Protein AF-A0A2M8BGG1-F1 (afdb_monomer_lite)

Structure (mmCIF, N/CA/C/O backbone):
data_AF-A0A2M8BGG1-F1
#
_entry.id   AF-A0A2M8BGG1-F1
#
loop_
_atom_site.group_PDB
_atom_site.id
_atom_site.type_symbol
_atom_site.label_atom_id
_atom_site.label_alt_id
_atom_site.label_comp_id
_atom_site.label_asym_id
_atom_site.label_entity_id
_atom_site.label_seq_id
_atom_site.pdbx_PDB_ins_code
_atom_site.Cartn_x
_atom_site.Cartn_y
_atom_site.Cartn_z
_atom_site.occupancy
_atom_site.B_iso_or_equiv
_atom_site.auth_seq_id
_atom_site.auth_comp_id
_atom_site.auth_asym_id
_atom_site.auth_atom_id
_atom_site.pdbx_PDB_model_num
ATOM 1 N N . MET A 1 1 ? 91.364 31.684 -37.315 1.00 44.88 1 MET A N 1
ATOM 2 C CA . MET A 1 1 ? 90.628 30.980 -36.246 1.00 44.88 1 MET A CA 1
ATOM 3 C C . MET A 1 1 ? 89.188 31.452 -36.311 1.00 44.88 1 MET A C 1
ATOM 5 O O . MET A 1 1 ? 88.926 32.586 -35.944 1.00 44.88 1 MET A O 1
ATOM 9 N N . ALA A 1 2 ? 88.307 30.651 -36.907 1.00 42.72 2 ALA A N 1
ATOM 10 C CA . ALA A 1 2 ? 86.879 30.935 -37.019 1.00 42.72 2 ALA A CA 1
ATOM 11 C C . ALA A 1 2 ? 86.135 29.684 -36.538 1.00 42.72 2 ALA A C 1
ATOM 13 O O . ALA A 1 2 ? 86.243 28.625 -37.158 1.00 42.72 2 ALA A O 1
ATOM 14 N N . ASP A 1 3 ? 85.474 29.803 -35.388 1.00 45.22 3 ASP A N 1
ATOM 15 C CA . ASP A 1 3 ? 84.722 28.728 -34.746 1.00 45.22 3 ASP A CA 1
ATOM 16 C C . ASP A 1 3 ? 83.456 28.408 -35.541 1.00 45.22 3 ASP A C 1
ATOM 18 O O . ASP A 1 3 ? 82.616 29.269 -35.803 1.00 45.22 3 ASP A O 1
ATOM 22 N N . THR A 1 4 ? 83.321 27.140 -35.920 1.00 46.31 4 THR A N 1
ATOM 23 C CA . THR A 1 4 ? 82.158 26.619 -36.639 1.00 46.31 4 THR A CA 1
ATOM 24 C C . THR A 1 4 ? 81.173 26.057 -35.614 1.00 46.31 4 THR A C 1
ATOM 26 O O . THR A 1 4 ? 81.332 24.938 -35.126 1.00 46.31 4 THR A O 1
ATOM 29 N N . GLN A 1 5 ? 80.159 26.842 -35.244 1.00 53.97 5 GLN A N 1
ATOM 30 C CA . GLN A 1 5 ? 79.085 26.400 -34.351 1.00 53.97 5 GLN A CA 1
ATOM 31 C C . GLN A 1 5 ? 78.145 25.431 -35.083 1.00 53.97 5 GLN A C 1
ATOM 33 O O . GLN A 1 5 ? 77.477 25.787 -36.051 1.00 53.97 5 GLN A O 1
ATOM 38 N N . THR A 1 6 ? 78.092 24.189 -34.601 1.00 53.38 6 THR A N 1
ATOM 39 C CA . THR A 1 6 ? 77.178 23.144 -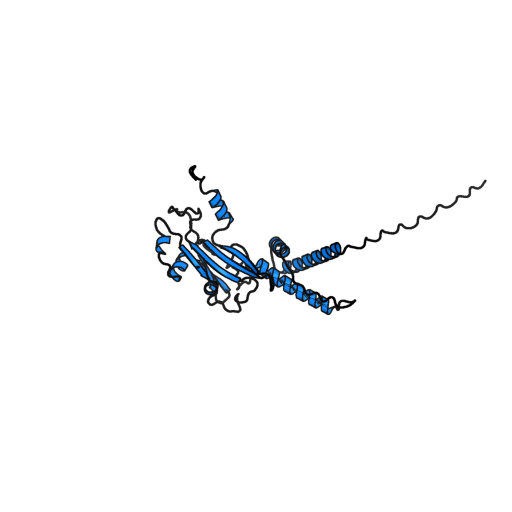35.084 1.00 53.38 6 THR A CA 1
ATOM 40 C C . THR A 1 6 ? 75.780 23.360 -34.483 1.00 53.38 6 THR A C 1
ATOM 42 O O . THR A 1 6 ? 75.677 23.510 -33.263 1.00 53.38 6 THR A O 1
ATOM 45 N N . PRO A 1 7 ? 74.689 23.368 -35.274 1.00 56.19 7 PRO A N 1
ATOM 46 C CA . PRO A 1 7 ? 73.349 23.585 -34.743 1.00 56.19 7 PRO A CA 1
ATOM 47 C C . PRO A 1 7 ? 72.803 22.323 -34.056 1.00 56.19 7 PRO A C 1
ATOM 49 O O . PRO A 1 7 ? 72.921 21.207 -34.560 1.00 56.19 7 PRO A O 1
ATOM 52 N N . ALA A 1 8 ? 72.185 22.518 -32.890 1.00 59.88 8 ALA A N 1
ATOM 53 C CA . ALA A 1 8 ? 71.612 21.460 -32.062 1.00 59.88 8 ALA A CA 1
ATOM 54 C C . ALA A 1 8 ? 70.404 20.760 -32.731 1.00 59.88 8 ALA A C 1
ATOM 56 O O . ALA A 1 8 ? 69.608 21.410 -33.418 1.00 59.88 8 ALA A O 1
ATOM 57 N N . PRO A 1 9 ? 70.209 19.446 -32.505 1.00 60.16 9 PRO A N 1
ATOM 58 C CA . PRO A 1 9 ? 69.146 18.679 -33.148 1.00 60.16 9 PRO A CA 1
ATOM 59 C C . PRO A 1 9 ? 67.753 19.068 -32.626 1.00 60.16 9 PRO A C 1
ATOM 61 O O . PRO A 1 9 ? 67.500 19.119 -31.420 1.00 60.16 9 PRO A O 1
ATOM 64 N N . ARG A 1 10 ? 66.814 19.297 -33.555 1.00 59.53 10 ARG A N 1
ATOM 65 C CA . ARG A 1 10 ? 65.388 19.514 -33.263 1.00 59.53 10 ARG A CA 1
ATOM 66 C C . ARG A 1 10 ? 64.799 18.277 -32.570 1.00 59.53 10 ARG A C 1
ATOM 68 O O . ARG A 1 10 ? 64.779 17.191 -33.144 1.00 59.53 10 ARG A O 1
ATOM 75 N N . ARG A 1 11 ? 64.284 18.449 -31.345 1.00 58.53 11 ARG A N 1
ATOM 76 C CA . ARG A 1 11 ? 63.558 17.404 -30.600 1.00 58.53 11 ARG A CA 1
ATOM 77 C C . ARG A 1 11 ? 62.312 16.966 -31.373 1.00 58.53 11 ARG A C 1
ATOM 79 O O . ARG A 1 11 ? 61.437 17.782 -31.653 1.00 58.53 11 ARG A O 1
ATOM 86 N N . ALA A 1 12 ? 62.229 15.672 -31.672 1.00 60.84 12 ALA A N 1
ATOM 87 C CA . ALA A 1 12 ? 61.049 15.056 -32.266 1.00 60.84 12 ALA A CA 1
ATOM 88 C C . ALA A 1 12 ? 59.819 15.196 -31.340 1.00 60.84 12 ALA A C 1
ATOM 90 O O . ALA A 1 12 ? 59.963 15.131 -30.112 1.00 60.84 12 ALA A O 1
ATOM 91 N N . PRO A 1 13 ? 58.605 15.375 -31.894 1.00 60.34 13 PRO A N 1
ATOM 92 C CA . PRO A 1 13 ? 57.392 15.522 -31.100 1.00 60.34 13 PRO A CA 1
ATOM 93 C C . PRO A 1 13 ? 57.099 14.234 -30.319 1.00 60.34 13 PRO A C 1
ATOM 95 O O . PRO A 1 13 ? 57.030 13.142 -30.886 1.00 60.34 13 PRO A O 1
ATOM 98 N N . ARG A 1 14 ? 56.909 14.363 -28.999 1.00 63.12 14 ARG A N 1
ATOM 99 C CA . ARG A 1 14 ? 56.462 13.267 -28.126 1.00 63.12 14 ARG A CA 1
ATOM 100 C C . ARG A 1 14 ? 55.110 12.749 -28.630 1.00 63.12 14 ARG A C 1
ATOM 102 O O . ARG A 1 14 ? 54.107 13.456 -28.536 1.00 63.12 14 ARG A O 1
ATOM 109 N N . ARG A 1 15 ? 55.078 11.516 -29.149 1.00 57.38 15 ARG A N 1
ATOM 110 C CA . ARG A 1 15 ? 53.830 10.797 -29.451 1.00 57.38 15 ARG A CA 1
ATOM 111 C C . ARG A 1 15 ? 52.986 10.726 -28.176 1.00 57.38 15 ARG A C 1
ATOM 113 O O . ARG A 1 15 ? 53.460 10.231 -27.154 1.00 57.38 15 ARG A O 1
ATOM 120 N N . LYS A 1 16 ? 51.750 11.236 -28.235 1.00 58.66 16 LYS A N 1
ATOM 121 C CA . LYS A 1 16 ? 50.772 11.072 -27.153 1.00 58.66 16 LYS A CA 1
ATOM 122 C C . LYS A 1 16 ? 50.535 9.566 -26.942 1.00 58.66 16 LYS A C 1
ATOM 124 O O . LYS A 1 16 ? 50.392 8.860 -27.943 1.00 58.66 16 LYS A O 1
ATOM 129 N N . PRO A 1 17 ? 50.520 9.067 -25.693 1.00 54.91 17 PRO A N 1
ATOM 130 C CA . PRO A 1 17 ? 50.244 7.660 -25.427 1.00 54.91 17 PRO A CA 1
ATOM 131 C C . PRO A 1 17 ? 48.881 7.286 -26.019 1.00 54.91 17 PRO A C 1
ATOM 133 O O . PRO A 1 17 ? 47.893 7.975 -25.764 1.00 54.91 17 PRO A O 1
ATOM 136 N N . GLN A 1 18 ? 48.830 6.228 -26.831 1.00 57.38 18 GLN A N 1
ATOM 137 C CA . GLN A 1 18 ? 47.557 5.683 -27.298 1.00 57.38 18 GLN A CA 1
ATOM 138 C C . GLN A 1 18 ? 46.810 5.060 -26.108 1.00 57.38 18 GLN A C 1
ATOM 140 O O . GLN A 1 18 ? 47.437 4.364 -25.304 1.00 57.38 18 GLN A O 1
ATOM 145 N N . PRO A 1 19 ? 45.496 5.314 -25.967 1.00 64.06 19 PRO A N 1
ATOM 146 C CA . PRO A 1 19 ? 44.708 4.745 -24.885 1.00 64.06 19 PRO A CA 1
ATOM 147 C C . PRO A 1 19 ? 44.708 3.219 -24.990 1.00 64.06 19 PRO A C 1
ATOM 149 O O . PRO A 1 19 ? 44.561 2.651 -26.074 1.00 64.06 19 PRO A O 1
ATOM 152 N N . ARG A 1 20 ? 44.911 2.562 -23.846 1.00 69.00 20 ARG A N 1
ATOM 153 C CA . ARG A 1 20 ? 44.921 1.102 -23.729 1.00 69.00 20 ARG A CA 1
ATOM 154 C C . ARG A 1 20 ? 43.558 0.557 -24.196 1.00 69.00 20 ARG A C 1
ATOM 156 O O . ARG A 1 20 ? 42.540 1.150 -23.832 1.00 69.00 20 ARG A O 1
ATOM 163 N N . PRO A 1 21 ? 43.511 -0.521 -25.001 1.00 68.44 21 PRO A N 1
ATOM 164 C CA . PRO A 1 21 ? 42.245 -1.113 -25.417 1.00 68.44 21 PRO A CA 1
ATOM 165 C C . PRO A 1 21 ? 41.466 -1.569 -24.182 1.00 68.44 21 PRO A C 1
ATOM 167 O O . PRO A 1 21 ? 42.021 -2.246 -23.316 1.00 68.44 21 PRO A O 1
ATOM 170 N N . GLN A 1 22 ? 40.203 -1.151 -24.101 1.00 75.50 22 GLN A N 1
ATOM 171 C CA . GLN A 1 22 ? 39.348 -1.443 -22.956 1.00 75.50 22 GLN A CA 1
ATOM 172 C C . GLN A 1 22 ? 39.049 -2.935 -22.866 1.00 75.50 22 GLN A C 1
ATOM 174 O O . GLN A 1 22 ? 38.803 -3.594 -23.882 1.00 75.50 22 GLN A O 1
ATOM 179 N N . THR A 1 23 ? 39.025 -3.458 -21.645 1.00 88.44 23 THR A N 1
ATOM 180 C CA . THR A 1 23 ? 38.591 -4.838 -21.411 1.00 88.44 23 THR A CA 1
ATOM 181 C C . THR A 1 23 ? 37.082 -4.973 -21.647 1.00 88.44 23 THR A C 1
ATOM 183 O O . THR A 1 23 ? 36.332 -3.996 -21.599 1.00 88.44 23 THR A O 1
ATOM 186 N N . ILE A 1 24 ? 36.605 -6.194 -21.909 1.00 82.94 24 ILE A N 1
ATOM 187 C CA . ILE A 1 24 ? 35.163 -6.473 -22.058 1.00 82.94 24 ILE A CA 1
ATOM 188 C C . ILE A 1 24 ? 34.392 -6.007 -20.811 1.00 82.94 24 ILE A C 1
ATOM 190 O O . ILE A 1 24 ? 33.326 -5.406 -20.939 1.00 82.94 24 ILE A O 1
ATOM 194 N N . ASN A 1 25 ? 34.974 -6.199 -19.625 1.00 80.38 25 ASN A N 1
ATOM 195 C CA . ASN A 1 25 ? 34.383 -5.789 -18.352 1.00 80.38 25 ASN A CA 1
ATOM 196 C C . ASN A 1 25 ? 34.239 -4.264 -18.251 1.00 80.38 25 ASN A C 1
ATOM 198 O O . ASN A 1 25 ? 33.166 -3.781 -17.912 1.00 80.38 25 ASN A O 1
ATOM 202 N N . GLU A 1 26 ? 35.258 -3.493 -18.643 1.00 83.88 26 GLU A N 1
ATOM 203 C CA . GLU A 1 26 ? 35.185 -2.021 -18.650 1.00 83.88 26 GLU A CA 1
ATOM 204 C C . GLU A 1 26 ? 34.093 -1.496 -19.599 1.00 83.88 26 GLU A C 1
ATOM 206 O O . GLU A 1 26 ? 33.415 -0.506 -19.304 1.00 83.88 26 GLU A O 1
ATOM 211 N N . ARG A 1 27 ? 33.889 -2.168 -20.741 1.00 83.06 27 ARG A N 1
ATOM 212 C CA . ARG A 1 27 ? 32.819 -1.824 -21.692 1.00 83.06 27 ARG A CA 1
ATOM 213 C C . ARG A 1 27 ? 31.437 -2.164 -21.129 1.00 83.06 27 ARG A C 1
ATOM 215 O O . ARG A 1 27 ? 30.519 -1.360 -21.285 1.00 83.06 27 ARG A O 1
ATOM 222 N N . ALA A 1 28 ? 31.297 -3.300 -20.446 1.00 79.69 28 ALA A N 1
ATOM 223 C CA . ALA A 1 28 ? 30.060 -3.694 -19.774 1.00 79.69 28 ALA A CA 1
ATOM 224 C C . ALA A 1 28 ? 29.707 -2.745 -18.613 1.00 79.69 28 ALA A C 1
ATOM 226 O O . ALA A 1 28 ? 28.576 -2.271 -18.529 1.00 79.69 28 ALA A O 1
ATOM 227 N N . GLU A 1 29 ? 30.679 -2.379 -17.773 1.00 84.38 29 GLU A N 1
ATOM 228 C CA . GLU A 1 29 ? 30.500 -1.395 -16.697 1.00 84.38 29 GLU A CA 1
ATOM 229 C C . GLU A 1 29 ? 30.083 -0.023 -17.228 1.00 84.38 29 GLU A C 1
ATOM 231 O O . GLU A 1 29 ? 29.248 0.664 -16.637 1.00 84.38 29 GLU A O 1
ATOM 236 N N . ARG A 1 30 ? 30.661 0.406 -18.357 1.00 86.50 30 ARG A N 1
ATOM 237 C CA . ARG A 1 30 ? 30.229 1.634 -19.027 1.00 86.50 30 ARG A CA 1
ATOM 238 C C . ARG A 1 30 ? 28.773 1.527 -19.476 1.00 86.50 30 ARG A C 1
ATOM 240 O O . ARG A 1 30 ? 28.005 2.422 -19.154 1.00 86.50 30 ARG A O 1
ATOM 247 N N . ALA A 1 31 ? 28.390 0.445 -20.153 1.00 83.44 31 ALA A N 1
ATOM 248 C CA . ALA A 1 31 ? 27.013 0.249 -20.604 1.00 83.44 31 ALA A CA 1
ATOM 249 C C . ALA A 1 31 ? 26.007 0.259 -19.437 1.00 83.44 31 ALA A C 1
ATOM 251 O O . ALA A 1 31 ? 24.983 0.930 -19.522 1.00 83.44 31 ALA A O 1
ATOM 252 N N . LEU A 1 32 ? 26.324 -0.406 -18.320 1.00 81.19 32 LEU A N 1
ATOM 253 C CA . LEU A 1 32 ? 25.481 -0.400 -17.118 1.00 81.19 32 LEU A CA 1
ATOM 254 C C . LEU A 1 32 ? 25.348 0.994 -16.491 1.00 81.19 32 LEU A C 1
ATOM 256 O O . LEU A 1 32 ? 24.260 1.363 -16.051 1.00 81.19 32 LEU A O 1
ATOM 260 N N . ARG A 1 33 ? 26.426 1.790 -16.468 1.00 86.06 33 ARG A N 1
ATOM 261 C CA . ARG A 1 33 ? 26.363 3.181 -15.991 1.00 86.06 33 ARG A CA 1
ATOM 262 C C . ARG A 1 33 ? 25.462 4.046 -16.864 1.00 86.06 33 ARG A C 1
ATOM 264 O O . ARG A 1 33 ? 24.644 4.770 -16.313 1.00 86.06 33 ARG A O 1
ATOM 271 N N . GLU A 1 34 ? 25.574 3.939 -18.186 1.00 86.06 34 GLU A N 1
ATOM 272 C CA . GLU A 1 34 ? 24.711 4.687 -19.112 1.00 86.06 34 GLU A CA 1
ATOM 273 C C . GLU A 1 34 ? 23.240 4.282 -18.948 1.00 86.06 34 GLU A C 1
ATOM 275 O O . GLU A 1 34 ? 22.371 5.143 -18.840 1.00 86.06 34 GLU A O 1
ATOM 280 N N . LEU A 1 35 ? 22.955 2.979 -18.829 1.00 82.12 35 LEU A N 1
ATOM 281 C CA . LEU A 1 35 ? 21.601 2.489 -18.548 1.00 82.12 35 LEU A CA 1
ATOM 282 C C . LEU A 1 35 ? 21.048 3.046 -17.231 1.00 82.12 35 LEU A C 1
ATOM 284 O O . LEU A 1 35 ? 19.889 3.451 -17.179 1.00 82.12 35 LEU A O 1
ATOM 288 N N . ARG A 1 36 ? 21.873 3.114 -16.177 1.00 82.94 36 ARG A N 1
ATOM 289 C CA . ARG A 1 36 ? 21.475 3.712 -14.895 1.00 82.94 36 ARG A CA 1
ATOM 290 C C . ARG A 1 36 ? 21.203 5.211 -15.023 1.00 82.94 36 ARG A C 1
ATOM 292 O O . ARG A 1 36 ? 20.255 5.695 -14.411 1.00 82.94 36 ARG A O 1
ATOM 299 N N . THR A 1 37 ? 21.995 5.939 -15.810 1.00 86.69 37 THR A N 1
ATOM 300 C CA . THR A 1 37 ? 21.760 7.363 -16.094 1.00 86.69 37 THR A CA 1
ATOM 301 C C . THR A 1 37 ? 20.427 7.564 -16.809 1.00 86.69 37 THR A C 1
ATOM 303 O O . THR A 1 37 ? 19.601 8.330 -16.324 1.00 86.69 37 THR A O 1
ATOM 306 N N . ILE A 1 38 ? 20.166 6.808 -17.880 1.00 83.69 38 ILE A N 1
ATOM 307 C CA . ILE A 1 38 ? 18.895 6.862 -18.622 1.00 83.69 38 ILE A CA 1
ATOM 308 C C . ILE A 1 38 ? 17.715 6.559 -17.693 1.00 83.69 38 ILE A C 1
ATOM 310 O O . ILE A 1 38 ? 16.702 7.253 -17.718 1.00 83.69 38 ILE A O 1
ATOM 314 N N . ALA A 1 39 ? 17.842 5.540 -16.840 1.00 79.50 39 ALA A N 1
ATOM 315 C CA . ALA A 1 39 ? 16.772 5.182 -15.920 1.00 79.50 39 ALA A CA 1
ATOM 316 C C . ALA A 1 39 ? 16.499 6.278 -14.874 1.00 79.50 39 ALA A C 1
ATOM 318 O O . ALA A 1 39 ? 15.342 6.535 -14.546 1.00 79.50 39 ALA A O 1
ATOM 319 N N . ARG A 1 40 ? 17.542 6.975 -14.400 1.00 82.69 40 ARG A N 1
ATOM 320 C CA . ARG A 1 40 ? 17.388 8.147 -13.525 1.00 82.69 40 ARG A CA 1
ATOM 321 C C . ARG A 1 40 ? 16.724 9.323 -14.231 1.00 82.69 40 ARG A C 1
ATOM 323 O O . ARG A 1 40 ? 15.882 9.971 -13.626 1.00 82.69 40 ARG A O 1
ATOM 330 N N . GLU A 1 41 ? 17.078 9.592 -15.485 1.00 84.31 41 GLU A N 1
ATOM 331 C CA . GLU A 1 41 ? 16.449 10.656 -16.279 1.00 84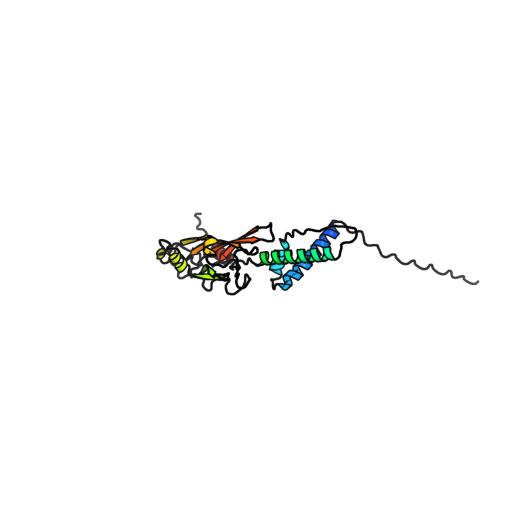.31 41 GLU A CA 1
ATOM 332 C C . GLU A 1 41 ? 14.952 10.398 -16.482 1.00 84.31 41 GLU A C 1
ATOM 334 O O . GLU A 1 41 ? 14.147 11.318 -16.363 1.00 84.31 41 GLU A O 1
ATOM 339 N N . ILE A 1 42 ? 14.573 9.139 -16.722 1.00 79.00 42 ILE A N 1
ATOM 340 C CA . ILE A 1 42 ? 13.165 8.732 -16.803 1.00 79.00 42 ILE A CA 1
ATOM 341 C C . ILE A 1 42 ? 12.470 8.928 -15.447 1.00 79.00 42 ILE A C 1
ATOM 343 O O . ILE A 1 42 ? 11.396 9.523 -15.398 1.00 79.00 42 ILE A O 1
ATOM 347 N N . GLY A 1 43 ? 13.088 8.483 -14.346 1.00 73.31 43 GLY A N 1
ATOM 348 C CA . GLY A 1 43 ? 12.512 8.607 -13.001 1.00 73.31 43 GLY A CA 1
ATOM 349 C C . GLY A 1 43 ? 12.383 10.044 -12.496 1.00 73.31 43 GLY A C 1
ATOM 350 O O . GLY A 1 43 ? 11.399 10.373 -11.841 1.00 73.31 43 GLY A O 1
ATOM 351 N N . ALA A 1 44 ? 13.314 10.931 -12.854 1.00 75.69 44 ALA A N 1
ATOM 352 C CA . ALA A 1 44 ? 13.250 12.349 -12.498 1.00 75.69 44 ALA A CA 1
ATOM 353 C C . ALA A 1 44 ? 12.016 13.059 -13.088 1.00 75.69 44 ALA A C 1
ATOM 355 O O . ALA A 1 44 ? 11.547 14.045 -12.529 1.00 75.69 44 ALA A O 1
ATOM 356 N N . GLY A 1 45 ? 11.463 12.547 -14.194 1.00 72.44 45 GLY A N 1
ATOM 357 C CA . GLY A 1 45 ? 10.217 13.045 -14.779 1.00 72.44 45 GLY A CA 1
ATOM 358 C C . GLY A 1 45 ? 8.945 12.644 -14.021 1.00 72.44 45 GLY A C 1
ATOM 359 O O . GLY A 1 45 ? 7.876 13.141 -14.363 1.00 72.44 45 GLY A O 1
ATOM 360 N N . GLN A 1 46 ? 9.041 11.757 -13.023 1.00 67.06 46 GLN A N 1
ATOM 361 C CA . GLN A 1 46 ? 7.897 11.196 -12.292 1.00 67.06 46 GLN A CA 1
ATOM 362 C C . GLN A 1 46 ? 7.741 11.734 -10.855 1.00 67.06 46 GLN A C 1
ATOM 364 O O . GLN A 1 46 ? 6.934 11.196 -10.105 1.00 67.06 46 GLN A O 1
ATOM 369 N N . ASP A 1 47 ? 8.484 12.781 -10.471 1.00 67.12 47 ASP A N 1
ATOM 370 C CA . ASP A 1 47 ? 8.445 13.383 -9.119 1.00 67.12 47 ASP A CA 1
ATOM 371 C C . ASP A 1 47 ? 8.741 12.376 -7.984 1.00 67.12 47 ASP A C 1
ATOM 373 O O . ASP A 1 47 ? 8.213 12.458 -6.879 1.00 67.12 47 ASP A O 1
ATOM 377 N N . ILE A 1 48 ? 9.588 11.381 -8.273 1.00 68.88 48 ILE A N 1
ATOM 378 C CA . ILE A 1 48 ? 10.003 10.347 -7.317 1.00 68.88 48 ILE A CA 1
ATOM 379 C C . ILE A 1 48 ? 11.166 10.873 -6.468 1.00 68.88 48 ILE A C 1
ATOM 381 O O . ILE A 1 48 ? 12.109 11.466 -7.002 1.00 68.88 48 ILE A O 1
ATOM 385 N N . ASP A 1 49 ? 11.153 10.593 -5.160 1.00 71.06 49 ASP A N 1
ATOM 386 C CA . ASP A 1 49 ? 12.281 10.915 -4.281 1.00 71.06 49 ASP A CA 1
ATOM 387 C C . ASP A 1 49 ? 13.584 10.246 -4.782 1.00 71.06 49 ASP A C 1
ATOM 389 O O . ASP A 1 49 ? 13.604 9.040 -5.053 1.00 71.06 49 ASP A O 1
ATOM 393 N N . PRO A 1 50 ? 14.709 10.981 -4.890 1.00 71.69 50 PRO A N 1
ATOM 394 C CA . PRO A 1 50 ? 15.958 10.438 -5.421 1.00 71.69 50 PRO A CA 1
ATOM 395 C C . PRO A 1 50 ? 16.499 9.203 -4.687 1.00 71.69 50 PRO A C 1
ATOM 397 O O . PRO A 1 50 ? 17.181 8.387 -5.309 1.00 71.69 50 PRO A O 1
ATOM 400 N N . ARG A 1 51 ? 16.227 9.050 -3.383 1.00 71.12 51 ARG A N 1
ATOM 401 C CA . ARG A 1 51 ? 16.653 7.874 -2.609 1.00 71.12 51 ARG A CA 1
ATOM 402 C C . ARG A 1 51 ? 15.782 6.670 -2.931 1.00 71.12 51 ARG A C 1
ATOM 404 O O . ARG A 1 51 ? 16.321 5.597 -3.177 1.00 71.12 51 ARG A O 1
ATOM 411 N N . GLU A 1 52 ? 14.466 6.863 -3.004 1.00 67.44 52 GLU A N 1
ATOM 412 C CA . GLU A 1 52 ? 13.526 5.811 -3.415 1.00 67.44 52 GLU A CA 1
ATOM 413 C C . GLU A 1 52 ? 13.826 5.335 -4.843 1.00 67.44 52 GLU A C 1
ATOM 415 O O . GLU A 1 52 ? 13.815 4.135 -5.124 1.00 67.44 52 GLU A O 1
ATOM 420 N N . LEU A 1 53 ? 14.181 6.268 -5.731 1.00 71.31 53 LEU A N 1
ATOM 421 C CA . LEU A 1 53 ? 14.633 5.965 -7.082 1.00 71.31 53 LEU A CA 1
ATOM 422 C C . LEU A 1 53 ? 15.931 5.144 -7.079 1.00 71.31 53 LEU A C 1
ATOM 424 O O . LEU A 1 53 ? 16.027 4.158 -7.804 1.00 71.31 53 LEU A O 1
ATOM 428 N N . ASP A 1 54 ? 16.933 5.505 -6.276 1.00 74.06 54 ASP A N 1
ATOM 429 C CA . ASP A 1 54 ? 18.191 4.751 -6.221 1.00 74.06 54 ASP A CA 1
ATOM 430 C C . ASP A 1 54 ? 18.027 3.345 -5.616 1.00 74.06 54 ASP A C 1
ATOM 432 O O . ASP A 1 54 ? 18.651 2.406 -6.122 1.00 74.06 54 ASP A O 1
ATOM 436 N N . ASP A 1 55 ? 17.155 3.177 -4.620 1.00 71.00 55 ASP A N 1
ATOM 437 C CA . ASP A 1 55 ? 16.792 1.869 -4.061 1.00 71.00 55 ASP A CA 1
ATOM 438 C C . ASP A 1 55 ? 16.049 1.011 -5.100 1.00 71.00 55 ASP A C 1
ATOM 440 O O . ASP A 1 55 ? 16.385 -0.157 -5.320 1.00 71.00 55 ASP A O 1
ATOM 444 N N . ALA A 1 56 ? 15.087 1.605 -5.816 1.00 70.06 56 ALA A N 1
ATOM 445 C CA . ALA A 1 56 ? 14.365 0.953 -6.908 1.00 70.06 56 ALA A CA 1
ATOM 446 C C . ALA A 1 56 ? 15.308 0.492 -8.031 1.00 70.06 56 ALA A C 1
ATOM 448 O O . ALA A 1 56 ? 15.183 -0.632 -8.531 1.00 70.06 56 ALA A O 1
ATOM 449 N N . LEU A 1 57 ? 16.273 1.341 -8.402 1.00 72.12 57 LEU A N 1
ATOM 450 C CA . LEU A 1 57 ? 17.283 1.051 -9.420 1.00 72.12 57 LEU A CA 1
ATOM 451 C C . LEU A 1 57 ? 18.303 -0.000 -8.962 1.00 72.12 57 LEU A C 1
ATOM 453 O O . LEU A 1 57 ? 18.789 -0.765 -9.795 1.00 72.12 57 LEU A O 1
ATOM 457 N N . GLY A 1 58 ? 18.627 -0.062 -7.666 1.00 68.19 58 GLY A N 1
ATOM 458 C CA . GLY A 1 58 ? 19.564 -1.039 -7.101 1.00 68.19 58 GLY A CA 1
ATOM 459 C C . GLY A 1 58 ? 19.097 -2.489 -7.246 1.00 68.19 58 GLY A C 1
ATOM 460 O O . GLY A 1 58 ? 19.916 -3.391 -7.405 1.00 68.19 58 GLY A O 1
ATOM 461 N N . GLU A 1 59 ? 17.784 -2.708 -7.264 1.00 64.88 59 GLU A N 1
ATOM 462 C CA . GLU A 1 59 ? 17.171 -4.033 -7.411 1.00 64.88 59 GLU A CA 1
ATOM 463 C C . GLU A 1 59 ? 16.582 -4.273 -8.816 1.00 64.88 59 GLU A C 1
ATOM 465 O O . GLU A 1 59 ? 15.866 -5.255 -9.045 1.00 64.88 59 GLU A O 1
ATOM 470 N N . LEU A 1 60 ? 16.808 -3.354 -9.758 1.00 67.44 60 LEU A N 1
ATOM 471 C CA . LEU A 1 60 ? 16.188 -3.382 -11.078 1.00 67.44 60 LEU A CA 1
ATOM 472 C C . LEU A 1 60 ? 16.794 -4.493 -11.945 1.00 67.44 60 LEU A C 1
ATOM 474 O O . LEU A 1 60 ? 17.966 -4.457 -12.309 1.00 67.44 60 LEU A O 1
ATOM 478 N N . THR A 1 61 ? 15.977 -5.470 -12.334 1.00 67.81 61 THR A N 1
ATOM 479 C CA . THR A 1 61 ? 16.346 -6.471 -13.345 1.00 67.81 61 THR A CA 1
ATOM 480 C C . THR A 1 61 ? 15.581 -6.189 -14.631 1.00 67.81 61 THR A C 1
ATOM 482 O O . THR A 1 61 ? 14.393 -6.488 -14.728 1.00 67.81 61 THR A O 1
ATOM 485 N N . LEU A 1 62 ? 16.261 -5.601 -15.613 1.00 68.38 62 LEU A N 1
ATOM 486 C CA . LEU A 1 62 ? 15.683 -5.274 -16.914 1.00 68.38 62 LEU A CA 1
ATOM 487 C C . LEU A 1 62 ? 15.879 -6.448 -17.880 1.00 68.38 62 LEU A C 1
ATOM 489 O O . LEU A 1 62 ? 16.996 -6.649 -18.363 1.00 68.38 62 LEU A O 1
ATOM 493 N N . PRO A 1 63 ? 14.832 -7.212 -18.238 1.00 65.75 63 PRO A N 1
ATOM 494 C CA . PRO A 1 63 ? 14.905 -7.976 -19.468 1.00 65.75 63 PRO A CA 1
ATOM 495 C C . PRO A 1 63 ? 14.980 -6.948 -20.599 1.00 65.75 63 PRO A C 1
ATOM 497 O O . PRO A 1 63 ? 14.122 -6.073 -20.681 1.00 65.75 63 PRO A O 1
ATOM 500 N N . VAL A 1 64 ? 15.979 -7.019 -21.470 1.00 66.81 64 VAL A N 1
ATOM 501 C CA . VAL A 1 64 ? 16.040 -6.199 -22.686 1.00 66.81 64 VAL A CA 1
ATOM 502 C C . VAL A 1 64 ? 16.404 -7.126 -23.828 1.00 66.81 64 VAL A C 1
ATOM 504 O O . VAL A 1 64 ? 17.403 -7.840 -23.761 1.00 66.81 64 VAL A O 1
ATOM 507 N N . THR A 1 65 ? 15.573 -7.147 -24.862 1.00 68.69 65 THR A N 1
ATOM 508 C CA . THR A 1 65 ? 15.873 -7.901 -26.076 1.00 68.69 65 THR A CA 1
ATOM 509 C C . THR A 1 65 ? 16.689 -6.995 -26.982 1.00 68.69 65 THR A C 1
ATOM 511 O O . THR A 1 65 ? 16.202 -5.954 -27.412 1.00 68.69 65 THR A O 1
ATOM 514 N N . VAL A 1 66 ? 17.940 -7.370 -27.238 1.00 70.88 66 VAL A N 1
ATOM 515 C CA . VAL A 1 66 ? 18.836 -6.615 -28.118 1.00 70.88 66 VAL A CA 1
ATOM 516 C C . VAL A 1 66 ? 19.015 -7.403 -29.408 1.00 70.88 66 VAL A C 1
ATOM 518 O O . VAL A 1 66 ? 19.603 -8.483 -29.410 1.00 70.88 66 VAL A O 1
ATOM 521 N N . GLU A 1 67 ? 18.500 -6.866 -30.510 1.00 70.00 67 GLU A N 1
ATOM 522 C CA . GLU A 1 67 ? 18.706 -7.425 -31.846 1.00 70.00 67 GLU A CA 1
ATOM 523 C C . GLU A 1 67 ? 20.078 -6.966 -32.376 1.00 70.00 67 GLU A C 1
ATOM 525 O O . GLU A 1 67 ? 20.246 -5.829 -32.811 1.00 70.00 67 GLU A O 1
ATOM 530 N N . LEU A 1 68 ? 21.082 -7.849 -32.321 1.00 67.06 68 LEU A N 1
ATOM 531 C CA . LEU A 1 68 ? 22.482 -7.560 -32.688 1.00 67.06 68 LEU A CA 1
ATOM 532 C C . LEU A 1 68 ? 22.764 -7.634 -34.207 1.00 67.06 68 LEU A C 1
ATOM 534 O O . LEU A 1 68 ? 23.873 -7.970 -34.616 1.00 67.06 68 LEU A O 1
ATOM 538 N N . GLY A 1 69 ? 21.768 -7.391 -35.061 1.00 60.19 69 GLY A N 1
ATOM 539 C CA . GLY A 1 69 ? 21.895 -7.603 -36.507 1.00 60.19 69 GLY A CA 1
ATOM 540 C C . GLY A 1 69 ? 22.896 -6.665 -37.205 1.00 60.19 69 GLY A C 1
ATOM 541 O O . GLY A 1 69 ? 22.727 -5.451 -37.142 1.00 60.19 69 GLY A O 1
ATOM 542 N N . GLY A 1 70 ? 23.856 -7.252 -37.940 1.00 60.41 70 GLY A N 1
ATOM 543 C CA . GLY A 1 70 ? 24.705 -6.617 -38.968 1.00 60.41 70 GLY A CA 1
ATOM 544 C C . GLY A 1 70 ? 25.768 -5.607 -38.492 1.00 60.41 70 GLY A C 1
ATOM 545 O O . GLY A 1 70 ? 25.718 -5.104 -37.377 1.00 60.41 70 GLY A O 1
ATOM 546 N N . ASP A 1 71 ? 26.725 -5.274 -39.372 1.00 59.75 71 ASP A N 1
ATOM 547 C CA . ASP A 1 71 ? 27.824 -4.317 -39.099 1.00 59.75 71 ASP A CA 1
ATOM 548 C C . ASP A 1 71 ? 27.343 -2.873 -38.835 1.00 59.75 71 ASP A C 1
ATOM 550 O O . ASP A 1 71 ? 28.085 -2.046 -38.300 1.00 59.75 71 ASP A O 1
ATOM 554 N N . SER A 1 72 ? 26.093 -2.559 -39.182 1.00 59.69 72 SER A N 1
ATOM 555 C CA . SER A 1 72 ? 25.444 -1.277 -38.913 1.00 59.69 72 SER A CA 1
ATOM 556 C C . SER A 1 72 ? 24.097 -1.506 -38.238 1.00 59.69 72 SER A C 1
ATOM 558 O O . SER A 1 72 ? 23.202 -2.080 -38.855 1.00 59.69 72 SER A O 1
ATOM 560 N N . LEU A 1 73 ? 23.934 -1.005 -37.011 1.00 66.31 73 LEU A N 1
ATOM 561 C CA . LEU A 1 73 ? 22.641 -0.975 -36.329 1.00 66.31 73 LEU A CA 1
ATOM 562 C C . LEU A 1 73 ? 21.708 -0.018 -37.092 1.00 66.31 73 LEU A C 1
ATOM 564 O O . LEU A 1 73 ? 21.992 1.185 -37.128 1.00 66.31 73 LEU A O 1
ATOM 568 N N . PRO A 1 74 ? 20.613 -0.499 -37.711 1.00 75.12 74 PRO A N 1
ATOM 569 C CA . PRO A 1 74 ? 19.630 0.380 -38.327 1.00 75.12 74 PRO A CA 1
ATOM 570 C C . PRO A 1 74 ? 19.091 1.357 -37.279 1.00 75.12 74 PRO A C 1
ATOM 572 O O . PRO A 1 74 ? 18.850 0.975 -36.132 1.00 75.12 74 PRO A O 1
ATOM 575 N N . ARG A 1 75 ? 18.874 2.619 -37.665 1.00 74.88 75 ARG A N 1
ATOM 576 C CA . ARG A 1 75 ? 18.322 3.652 -36.771 1.00 74.88 75 ARG A CA 1
ATOM 577 C C . ARG A 1 75 ? 17.003 3.208 -36.121 1.00 74.88 75 ARG A C 1
ATOM 579 O O . ARG A 1 75 ? 16.789 3.465 -34.943 1.00 74.88 75 ARG A O 1
ATOM 586 N N . GLU A 1 76 ? 16.191 2.462 -36.864 1.00 76.19 76 GLU A N 1
ATOM 587 C CA . GLU A 1 76 ? 14.940 1.852 -36.405 1.00 76.19 76 GLU A CA 1
ATOM 588 C C . GLU A 1 76 ? 15.137 0.889 -35.218 1.00 76.19 76 GLU A C 1
ATOM 590 O O . GLU A 1 76 ? 14.386 0.948 -34.248 1.00 76.19 76 GLU A O 1
ATOM 595 N N . ASN A 1 77 ? 16.192 0.065 -35.223 1.00 75.88 77 ASN A N 1
ATOM 596 C CA . ASN A 1 77 ? 16.483 -0.856 -34.117 1.00 75.88 77 ASN A CA 1
ATOM 597 C C . ASN A 1 77 ? 16.887 -0.100 -32.847 1.00 75.88 77 ASN A C 1
ATOM 599 O O . ASN A 1 77 ? 16.537 -0.511 -31.741 1.00 75.88 77 ASN A O 1
ATOM 603 N N . VAL A 1 78 ? 17.610 1.014 -33.000 1.00 79.12 78 VAL A N 1
ATOM 604 C CA . VAL A 1 78 ? 17.986 1.886 -31.878 1.00 79.12 78 VAL A CA 1
ATOM 605 C C . VAL A 1 78 ? 16.754 2.588 -31.307 1.00 79.12 78 VAL A C 1
ATOM 607 O O . VAL A 1 78 ? 16.594 2.638 -30.090 1.00 79.12 78 VAL A O 1
ATOM 610 N N . GLU A 1 79 ? 15.861 3.089 -32.162 1.00 81.06 79 GLU A N 1
ATOM 611 C CA . GLU A 1 79 ? 14.610 3.737 -31.748 1.00 81.06 79 GLU A CA 1
ATOM 612 C C . GLU A 1 79 ? 13.657 2.749 -31.052 1.00 81.06 79 GLU A C 1
ATOM 614 O O . GLU A 1 79 ? 13.098 3.069 -29.997 1.00 81.06 79 GLU A O 1
ATOM 619 N N . LYS A 1 80 ? 13.542 1.519 -31.570 1.00 79.75 80 LYS A N 1
ATOM 620 C CA . LYS A 1 80 ? 12.780 0.426 -30.948 1.00 79.75 80 LYS A CA 1
ATOM 621 C C . LYS A 1 80 ? 13.356 0.042 -29.586 1.00 79.75 80 LYS A C 1
ATOM 623 O O . LYS A 1 80 ? 12.619 0.007 -28.607 1.00 79.75 80 LYS A O 1
ATOM 628 N N . LEU A 1 81 ? 14.674 -0.151 -29.491 1.00 79.94 81 LEU A N 1
ATOM 629 C CA . LEU A 1 81 ? 15.350 -0.437 -28.222 1.00 79.94 81 LEU A CA 1
ATOM 630 C C . LEU A 1 81 ? 15.144 0.690 -27.202 1.00 79.94 81 LEU A C 1
ATOM 632 O O . LEU A 1 81 ? 14.867 0.413 -26.038 1.00 79.94 81 LEU A O 1
ATOM 636 N N . ALA A 1 82 ? 15.266 1.952 -27.621 1.00 81.56 82 ALA A N 1
ATOM 637 C CA . ALA A 1 82 ? 15.056 3.101 -26.744 1.00 81.56 82 ALA A CA 1
ATOM 638 C C . ALA A 1 82 ? 13.605 3.183 -26.243 1.00 81.56 82 ALA A C 1
ATOM 640 O O . ALA A 1 82 ? 13.375 3.473 -25.068 1.00 81.56 82 ALA A O 1
ATOM 641 N N . THR A 1 83 ? 12.633 2.898 -27.112 1.00 82.06 83 THR A N 1
ATOM 642 C CA . THR A 1 83 ? 11.205 2.866 -26.761 1.00 82.06 83 THR A CA 1
ATOM 643 C C . THR A 1 83 ? 10.895 1.727 -25.793 1.00 82.06 83 THR A C 1
ATOM 645 O O . THR A 1 83 ? 10.281 1.962 -24.752 1.00 82.06 83 THR A O 1
ATOM 648 N N . ASP A 1 84 ? 11.391 0.523 -26.081 1.00 78.88 84 ASP A N 1
ATOM 649 C CA . ASP A 1 84 ? 11.222 -0.654 -25.227 1.00 78.88 84 ASP A CA 1
ATOM 650 C C . ASP A 1 84 ? 11.880 -0.456 -23.860 1.00 78.88 84 ASP A C 1
ATOM 652 O O . ASP A 1 84 ? 11.279 -0.764 -22.830 1.00 78.88 84 ASP A O 1
ATOM 656 N N . LEU A 1 85 ? 13.103 0.083 -23.831 1.00 80.12 85 LEU A N 1
ATOM 657 C CA . LEU A 1 85 ? 13.809 0.393 -22.592 1.00 80.12 85 LEU A CA 1
ATOM 658 C C . LEU A 1 85 ? 13.030 1.420 -21.772 1.00 80.12 85 LEU A C 1
ATOM 660 O O . LEU A 1 85 ? 12.833 1.206 -20.579 1.00 80.12 85 LEU A O 1
ATOM 664 N N . ARG A 1 86 ? 12.551 2.501 -22.402 1.00 81.25 86 ARG A N 1
ATOM 665 C CA . ARG A 1 86 ? 11.761 3.529 -21.718 1.00 81.25 86 ARG A CA 1
ATOM 666 C C . ARG A 1 86 ? 10.486 2.942 -21.127 1.00 81.25 86 ARG A C 1
ATOM 668 O O . ARG A 1 86 ? 10.229 3.167 -19.952 1.00 81.25 86 ARG A O 1
ATOM 675 N N . SER A 1 87 ? 9.730 2.171 -21.907 1.00 77.75 87 SER A N 1
ATOM 676 C CA . SER A 1 87 ? 8.491 1.539 -21.441 1.00 77.75 87 SER A CA 1
ATOM 677 C C . SER A 1 87 ? 8.746 0.598 -20.263 1.00 77.75 87 SER A C 1
ATOM 679 O O . SER A 1 87 ? 8.026 0.643 -19.272 1.00 77.75 87 SER A O 1
ATOM 681 N N . ARG A 1 88 ? 9.800 -0.226 -20.328 1.00 76.31 88 ARG A N 1
ATOM 682 C CA . ARG A 1 88 ? 10.141 -1.163 -19.246 1.00 76.31 88 ARG A CA 1
ATOM 683 C C . ARG A 1 88 ? 10.620 -0.445 -17.991 1.00 76.31 88 ARG A C 1
ATOM 685 O O . ARG A 1 88 ? 10.232 -0.830 -16.895 1.00 76.31 88 ARG A O 1
ATOM 692 N N . VAL A 1 89 ? 11.450 0.588 -18.135 1.00 77.69 89 VAL A N 1
ATOM 693 C CA . VAL A 1 89 ? 11.882 1.404 -16.995 1.00 77.69 89 VAL A CA 1
ATOM 694 C C . VAL A 1 89 ? 10.679 2.106 -16.363 1.00 77.69 89 VAL A C 1
ATOM 696 O O . VAL A 1 89 ? 10.550 2.051 -15.149 1.00 77.69 89 VAL A O 1
ATOM 699 N N . ASP A 1 90 ? 9.777 2.691 -17.154 1.00 77.75 90 ASP A N 1
ATOM 700 C CA . ASP A 1 90 ? 8.559 3.352 -16.662 1.00 77.75 90 ASP A CA 1
ATOM 701 C C . ASP A 1 90 ? 7.669 2.393 -15.856 1.00 77.75 90 ASP A C 1
ATOM 703 O O . ASP A 1 90 ? 7.319 2.687 -14.714 1.00 77.75 90 ASP A O 1
ATOM 707 N N . GLU A 1 91 ? 7.379 1.207 -16.401 1.00 74.94 91 GLU A N 1
ATOM 708 C CA . GLU A 1 91 ? 6.608 0.165 -15.712 1.00 74.94 91 GLU A CA 1
ATOM 709 C C . GLU A 1 91 ? 7.273 -0.283 -14.405 1.00 74.94 91 GLU A C 1
ATOM 711 O O . GLU A 1 91 ? 6.609 -0.450 -13.380 1.00 74.94 91 GLU A O 1
ATOM 716 N N . MET A 1 92 ? 8.591 -0.487 -14.426 1.00 73.06 92 MET A N 1
ATOM 717 C CA . MET A 1 92 ? 9.320 -0.954 -13.251 1.00 73.06 92 MET A CA 1
ATOM 718 C C . MET A 1 92 ? 9.454 0.125 -12.181 1.00 73.06 92 MET A C 1
ATOM 720 O O . MET A 1 92 ? 9.362 -0.201 -11.000 1.00 73.06 92 MET A O 1
ATOM 724 N N . LEU A 1 93 ? 9.651 1.386 -12.570 1.00 75.06 93 LEU A N 1
ATOM 725 C CA . LEU A 1 93 ? 9.665 2.508 -11.638 1.00 75.06 93 LEU A CA 1
ATOM 726 C C . LEU A 1 93 ? 8.295 2.674 -10.994 1.00 75.06 93 LEU A C 1
ATOM 728 O O . LEU A 1 93 ? 8.230 2.689 -9.769 1.00 75.06 93 LEU A O 1
ATOM 732 N N . LYS A 1 94 ? 7.211 2.646 -11.781 1.00 76.25 94 LYS A N 1
ATOM 733 C CA . LYS A 1 94 ? 5.835 2.635 -11.262 1.00 76.25 94 LYS A CA 1
ATOM 734 C C . LYS A 1 94 ? 5.620 1.516 -10.248 1.00 76.25 94 LYS A C 1
ATOM 736 O O . LYS A 1 94 ? 5.128 1.776 -9.160 1.00 76.25 94 LYS A O 1
ATOM 741 N N . ALA A 1 95 ? 6.034 0.287 -10.553 1.00 73.81 95 ALA A N 1
ATOM 742 C CA . ALA A 1 95 ? 5.910 -0.835 -9.621 1.00 73.81 95 ALA A CA 1
ATOM 743 C C . ALA A 1 95 ? 6.776 -0.690 -8.359 1.00 73.81 95 ALA A C 1
ATOM 745 O O . ALA A 1 95 ? 6.384 -1.138 -7.280 1.00 73.81 95 ALA A O 1
ATOM 746 N N . ALA A 1 96 ? 7.958 -0.085 -8.484 1.00 70.44 96 ALA A N 1
ATOM 747 C CA . ALA A 1 96 ? 8.851 0.134 -7.357 1.00 70.44 96 ALA A CA 1
ATOM 748 C C . ALA A 1 96 ? 8.312 1.205 -6.401 1.00 70.44 96 ALA A C 1
ATOM 750 O O . ALA A 1 96 ? 8.374 1.006 -5.188 1.00 70.44 96 ALA A O 1
ATOM 751 N N . VAL A 1 97 ? 7.742 2.289 -6.937 1.00 77.31 97 VAL A N 1
ATOM 752 C CA . VAL A 1 97 ? 7.198 3.397 -6.135 1.00 77.31 97 VAL A CA 1
ATOM 753 C C . VAL A 1 97 ? 5.759 3.173 -5.693 1.00 77.31 97 VAL A C 1
ATOM 755 O O . VAL A 1 97 ? 5.337 3.744 -4.696 1.00 77.31 97 VAL A O 1
ATOM 758 N N . ALA A 1 98 ? 4.994 2.307 -6.364 1.00 83.62 98 ALA A N 1
ATOM 759 C CA . ALA A 1 98 ? 3.603 2.059 -5.992 1.00 83.62 98 ALA A CA 1
ATOM 760 C C . ALA A 1 98 ? 3.444 1.485 -4.573 1.00 83.62 98 ALA A C 1
ATOM 762 O O . ALA A 1 98 ? 2.373 1.598 -3.979 1.00 83.62 98 ALA A O 1
ATOM 763 N N . PHE A 1 99 ? 4.494 0.896 -3.994 1.00 86.69 99 PHE A N 1
ATOM 764 C CA . PHE A 1 99 ? 4.487 0.477 -2.597 1.00 86.69 99 PHE A CA 1
ATOM 765 C C . PHE A 1 99 ? 5.198 1.488 -1.697 1.00 86.69 99 PHE A C 1
ATOM 767 O O . PHE A 1 99 ? 6.421 1.617 -1.735 1.00 86.69 99 PHE A O 1
ATOM 774 N N . ARG A 1 100 ? 4.440 2.088 -0.777 1.00 86.38 100 ARG A N 1
ATOM 775 C CA . ARG A 1 100 ? 4.960 2.914 0.315 1.00 86.38 100 ARG A CA 1
ATOM 776 C C . ARG A 1 100 ? 4.490 2.344 1.651 1.00 86.38 100 ARG A C 1
ATOM 778 O O . ARG A 1 100 ? 3.301 2.119 1.855 1.00 86.38 100 ARG A O 1
ATOM 785 N N . ARG A 1 101 ? 5.432 2.081 2.563 1.00 87.94 101 ARG A N 1
ATOM 786 C CA . ARG A 1 101 ? 5.111 1.547 3.899 1.00 87.94 101 ARG A CA 1
ATOM 787 C C . ARG A 1 101 ? 4.233 2.533 4.660 1.00 87.94 101 ARG A C 1
ATOM 789 O O . ARG A 1 101 ? 4.554 3.714 4.683 1.00 87.94 101 ARG A O 1
ATOM 796 N N . GLY A 1 102 ? 3.185 2.050 5.317 1.00 91.25 102 GLY A N 1
ATOM 797 C CA . GLY A 1 102 ? 2.249 2.905 6.049 1.00 91.25 102 GLY A CA 1
ATOM 798 C C . GLY A 1 102 ? 1.193 3.569 5.169 1.00 91.25 102 GLY A C 1
ATOM 799 O O . GLY A 1 102 ? 0.451 4.410 5.669 1.00 91.25 102 GLY A O 1
ATOM 800 N N . HIS A 1 103 ? 1.131 3.224 3.881 1.00 93.62 103 HIS A N 1
ATOM 801 C CA . HIS A 1 103 ? 0.202 3.812 2.923 1.00 93.62 103 HIS A CA 1
ATOM 802 C C . HIS A 1 103 ? -0.478 2.731 2.078 1.00 93.62 103 HIS A C 1
ATOM 804 O O . HIS A 1 103 ? 0.137 1.731 1.702 1.00 93.62 103 HIS A O 1
ATOM 810 N N . VAL A 1 104 ? -1.750 2.945 1.753 1.00 94.19 104 VAL A N 1
ATOM 811 C CA . VAL A 1 104 ? -2.496 2.155 0.766 1.00 94.19 104 VAL A CA 1
ATOM 812 C C . VAL A 1 104 ? -2.453 2.871 -0.575 1.00 94.19 104 VAL A C 1
ATOM 814 O O . VAL A 1 104 ? -2.726 4.067 -0.644 1.00 94.19 104 VAL A O 1
ATOM 817 N N . TYR A 1 105 ? -2.149 2.153 -1.656 1.00 92.75 105 TYR A N 1
ATOM 818 C CA . TYR A 1 105 ? -2.097 2.764 -2.982 1.00 92.75 105 TYR A CA 1
ATOM 819 C C . TYR A 1 105 ? -3.469 3.294 -3.406 1.00 92.75 105 TYR A C 1
ATOM 821 O O . TYR A 1 105 ? -4.471 2.583 -3.304 1.00 92.75 105 TYR A O 1
ATOM 829 N N . CYS A 1 106 ? -3.515 4.534 -3.897 1.00 92.81 106 CYS A N 1
ATOM 830 C CA . CYS A 1 106 ? -4.737 5.155 -4.392 1.00 92.81 106 CYS A CA 1
ATOM 831 C C . CYS A 1 106 ? -4.789 5.068 -5.917 1.00 92.81 106 CYS A C 1
ATOM 833 O O . CYS A 1 106 ? -4.138 5.856 -6.601 1.00 92.81 106 CYS A O 1
ATOM 835 N N . PHE A 1 107 ? -5.610 4.161 -6.451 1.00 91.06 107 PHE A N 1
ATOM 836 C CA . PHE A 1 107 ? -5.788 4.005 -7.899 1.00 91.06 107 PHE A CA 1
ATOM 837 C C . PHE A 1 107 ? -6.494 5.203 -8.543 1.00 91.06 107 PHE A C 1
ATOM 839 O O . PHE A 1 107 ? -6.302 5.461 -9.724 1.00 91.06 107 PHE A O 1
ATOM 846 N N . PHE A 1 108 ? -7.274 5.969 -7.776 1.00 91.25 108 PHE A N 1
ATOM 847 C CA . PHE A 1 108 ? -7.904 7.190 -8.283 1.00 91.25 108 PHE A CA 1
ATOM 848 C C . PHE A 1 108 ? -6.891 8.317 -8.552 1.00 91.25 108 PHE A C 1
ATOM 850 O O . PHE A 1 108 ? -7.002 9.034 -9.541 1.00 91.25 108 PHE A O 1
ATOM 857 N N . CYS A 1 109 ? -5.910 8.495 -7.662 1.00 89.12 109 CYS A N 1
ATOM 858 C CA . CYS A 1 109 ? -4.869 9.523 -7.795 1.00 89.12 109 CYS A CA 1
ATOM 859 C C . CYS A 1 109 ? -3.594 9.008 -8.484 1.00 89.12 109 CYS A C 1
ATOM 861 O O . CYS A 1 109 ? -2.660 9.794 -8.664 1.00 89.12 109 CYS A O 1
ATOM 863 N N . ASP A 1 110 ? -3.561 7.707 -8.790 1.00 85.88 110 ASP A N 1
ATOM 864 C CA . ASP A 1 110 ? -2.437 6.949 -9.348 1.00 85.88 110 ASP A CA 1
ATOM 865 C C . ASP A 1 110 ? -1.120 7.153 -8.580 1.00 85.88 110 ASP A C 1
ATOM 867 O O . ASP A 1 110 ? -0.044 7.293 -9.157 1.00 85.88 110 ASP A O 1
ATOM 871 N N . ARG A 1 111 ? -1.196 7.234 -7.243 1.00 87.19 111 ARG A N 1
ATOM 872 C CA . ARG A 1 111 ? -0.029 7.530 -6.398 1.00 87.19 111 ARG A CA 1
ATOM 873 C C . ARG A 1 111 ? -0.116 6.924 -4.993 1.00 87.19 111 ARG A C 1
ATOM 875 O O . ARG A 1 111 ? -1.221 6.778 -4.454 1.00 87.19 111 ARG A O 1
ATOM 882 N N . PRO A 1 112 ? 1.035 6.599 -4.377 1.00 88.06 112 PRO A N 1
ATOM 883 C CA . PRO A 1 112 ? 1.111 5.983 -3.052 1.00 88.06 112 PRO A CA 1
ATOM 884 C C . PRO A 1 112 ? 1.058 6.989 -1.885 1.00 88.06 112 PRO A C 1
ATOM 886 O O . PRO A 1 112 ? 1.060 6.568 -0.734 1.00 88.06 112 PRO A O 1
ATOM 889 N N . ASP A 1 113 ? 1.039 8.297 -2.147 1.00 88.69 113 ASP A N 1
ATOM 890 C CA . ASP A 1 113 ? 1.323 9.354 -1.163 1.00 88.69 113 ASP A CA 1
ATOM 891 C C . ASP A 1 113 ? 0.287 10.499 -1.146 1.00 88.69 113 ASP A C 1
ATOM 893 O O . ASP A 1 113 ? 0.541 11.588 -0.638 1.00 88.69 113 ASP A O 1
ATOM 897 N N . CYS A 1 114 ? -0.920 10.273 -1.670 1.00 91.44 114 CYS A N 1
ATOM 898 C CA . CYS A 1 114 ? -2.013 11.244 -1.546 1.00 91.44 114 CYS A CA 1
ATOM 899 C C . CYS A 1 114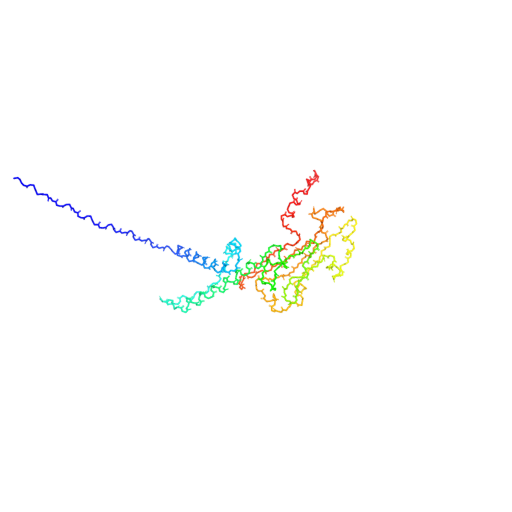 ? -2.703 11.179 -0.172 1.00 91.44 114 CYS A C 1
ATOM 901 O O . CYS A 1 114 ? -2.621 10.173 0.534 1.00 91.44 114 CYS A O 1
ATOM 903 N N . SER A 1 115 ? -3.496 12.199 0.162 1.00 93.31 115 SER A N 1
ATOM 904 C CA . SER A 1 115 ? -4.271 12.278 1.413 1.00 93.31 115 SER A CA 1
ATOM 905 C C . SER A 1 115 ? -5.229 11.104 1.660 1.00 93.31 115 SER A C 1
ATOM 907 O O . SER A 1 115 ? -5.649 10.890 2.788 1.00 93.31 115 SER A O 1
ATOM 909 N N . HIS A 1 116 ? -5.584 10.333 0.631 1.00 95.56 116 HIS A N 1
ATOM 910 C CA . HIS A 1 116 ? -6.467 9.169 0.758 1.00 95.56 116 HIS A CA 1
ATOM 911 C C . HIS A 1 116 ? -5.743 7.891 1.189 1.00 95.56 116 HIS A C 1
ATOM 913 O O . HIS A 1 116 ? -6.398 6.897 1.484 1.00 95.56 116 HIS A O 1
ATOM 919 N N . THR A 1 117 ? -4.411 7.882 1.164 1.00 94.88 117 THR A N 1
ATOM 920 C CA . THR A 1 117 ? -3.605 6.666 1.359 1.00 94.88 117 THR A CA 1
ATOM 921 C C . THR A 1 117 ? -3.430 6.266 2.821 1.00 94.88 117 THR A C 1
ATOM 923 O O . THR A 1 117 ? -2.868 5.207 3.091 1.00 94.88 117 THR A O 1
ATOM 926 N N . GLN A 1 118 ? -3.924 7.078 3.756 1.00 94.69 118 GLN A N 1
ATOM 927 C CA . GLN A 1 118 ? -3.797 6.865 5.194 1.00 94.69 118 GLN A CA 1
ATOM 928 C C . GLN A 1 118 ? -5.130 7.097 5.907 1.00 94.69 118 GLN A C 1
ATOM 930 O O . GLN A 1 118 ? -5.939 7.897 5.424 1.00 94.69 118 GLN A O 1
ATOM 935 N N . PRO A 1 119 ? -5.348 6.432 7.056 1.00 94.12 119 PRO A N 1
ATOM 936 C CA . PRO A 1 119 ? -6.488 6.734 7.901 1.00 94.12 119 PRO A CA 1
ATOM 937 C C . PRO A 1 119 ? -6.347 8.142 8.485 1.00 94.12 119 PRO A C 1
ATOM 939 O O . PRO A 1 119 ? -5.238 8.637 8.707 1.00 94.12 119 PRO A O 1
ATOM 942 N N . THR A 1 120 ? -7.476 8.788 8.757 1.00 92.19 120 THR A N 1
ATOM 943 C CA . THR A 1 120 ? -7.487 10.104 9.404 1.00 92.19 120 THR A CA 1
ATOM 944 C C . THR A 1 120 ? -7.398 9.987 10.921 1.00 92.19 120 THR A C 1
ATOM 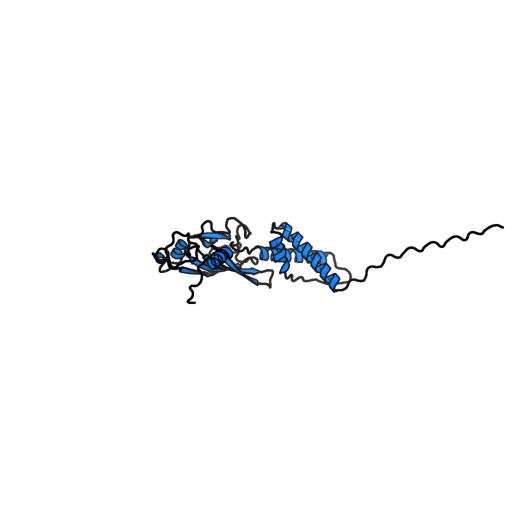946 O O . THR A 1 120 ? -6.839 10.872 11.570 1.00 92.19 120 THR A O 1
ATOM 949 N N . GLN A 1 121 ? -7.915 8.889 11.478 1.00 92.88 121 GLN A N 1
ATOM 950 C CA . GLN A 1 121 ? -7.877 8.564 12.902 1.00 92.88 121 GLN A CA 1
ATOM 951 C C . GLN A 1 121 ? -7.144 7.241 13.155 1.00 92.88 121 GLN A C 1
ATOM 953 O O . GLN A 1 121 ? -7.031 6.389 12.281 1.00 92.88 121 GLN A O 1
ATOM 958 N N . ARG A 1 122 ? -6.622 7.044 14.369 1.00 91.88 122 ARG A N 1
ATOM 959 C CA . ARG A 1 122 ? -5.837 5.839 14.713 1.00 91.88 122 ARG A CA 1
ATOM 960 C C . ARG A 1 122 ? -6.685 4.576 14.896 1.00 91.88 122 ARG A C 1
ATOM 962 O O . ARG A 1 122 ? -6.150 3.474 14.835 1.00 91.88 122 ARG A O 1
ATOM 969 N N . ASP A 1 123 ? -7.979 4.717 15.135 1.00 93.25 123 ASP A N 1
ATOM 970 C CA . ASP A 1 123 ? -8.937 3.615 15.244 1.00 93.25 123 ASP A CA 1
ATOM 971 C C . ASP A 1 123 ? -9.556 3.226 13.891 1.00 93.25 123 ASP A C 1
ATOM 973 O O . ASP A 1 123 ? -10.312 2.255 13.821 1.00 93.25 123 ASP A O 1
ATOM 977 N N . GLU A 1 124 ? -9.227 3.949 12.818 1.00 96.06 124 GLU A N 1
ATOM 978 C CA . GLU A 1 124 ? -9.645 3.629 11.457 1.00 96.06 124 GLU A CA 1
ATOM 979 C C . GLU A 1 124 ? -8.747 2.567 10.814 1.00 96.06 124 GLU A C 1
ATOM 981 O O . GLU A 1 124 ? -7.530 2.518 10.996 1.00 96.06 124 GLU A O 1
ATOM 986 N N . THR A 1 125 ? -9.369 1.729 9.996 1.00 95.81 125 THR A N 1
ATOM 987 C CA . THR A 1 125 ? -8.738 0.687 9.196 1.00 95.81 125 THR A CA 1
ATOM 988 C C . THR A 1 125 ? -9.195 0.787 7.746 1.00 95.81 125 THR A C 1
ATOM 990 O O . THR A 1 125 ? -10.232 1.375 7.427 1.00 95.81 125 THR A O 1
ATOM 993 N N . PHE A 1 126 ? -8.382 0.238 6.849 1.00 96.75 126 PHE A N 1
ATOM 994 C CA . PHE A 1 126 ? -8.692 0.178 5.433 1.00 96.75 126 PHE A CA 1
ATOM 995 C C . PHE A 1 126 ? -9.890 -0.750 5.208 1.00 96.75 126 PHE A C 1
ATOM 997 O O . PHE A 1 126 ? -9.837 -1.923 5.562 1.00 96.75 126 PHE A O 1
ATOM 1004 N N . ALA A 1 127 ? -10.955 -0.235 4.601 1.00 95.50 127 ALA A N 1
ATOM 1005 C CA . ALA A 1 127 ? -12.211 -0.954 4.381 1.00 95.50 127 ALA A CA 1
ATOM 1006 C C . ALA A 1 127 ? -12.387 -1.447 2.935 1.00 95.50 127 ALA A C 1
ATOM 1008 O O . ALA A 1 127 ? -13.421 -2.013 2.601 1.00 95.50 127 ALA A O 1
ATOM 1009 N N . GLY A 1 128 ? -11.396 -1.215 2.071 1.00 94.81 128 GLY A N 1
ATOM 1010 C CA . GLY A 1 128 ? -11.479 -1.509 0.644 1.00 94.81 128 GLY A CA 1
ATOM 1011 C C . GLY A 1 128 ? -11.424 -0.256 -0.225 1.00 94.81 128 GLY A C 1
ATOM 1012 O O . GLY A 1 128 ? -10.904 0.788 0.179 1.00 94.81 128 GLY A O 1
ATOM 1013 N N . TYR A 1 129 ? -11.926 -0.372 -1.449 1.00 95.00 129 TYR A N 1
ATOM 1014 C CA . TYR A 1 129 ? -11.900 0.697 -2.442 1.00 95.00 129 TYR A CA 1
ATOM 1015 C C . TYR A 1 129 ? -13.304 1.143 -2.849 1.00 95.00 129 TYR A C 1
ATOM 1017 O O . TYR A 1 129 ? -14.234 0.348 -2.938 1.00 95.00 129 TYR A O 1
ATOM 1025 N N . THR A 1 130 ? -13.446 2.423 -3.194 1.00 95.19 130 THR A N 1
ATOM 1026 C CA . THR A 1 130 ? -14.606 2.895 -3.957 1.00 95.19 130 THR A CA 1
ATOM 1027 C C . THR A 1 130 ? -14.612 2.283 -5.367 1.00 95.19 130 THR A C 1
ATOM 1029 O O . THR A 1 130 ? -13.564 1.844 -5.853 1.00 95.19 130 THR A O 1
ATOM 1032 N N . PRO A 1 131 ? -15.732 2.368 -6.117 1.00 93.25 131 PRO A N 1
ATOM 1033 C CA . PRO A 1 131 ? -15.774 1.930 -7.516 1.00 93.25 131 PRO A CA 1
ATOM 1034 C C . PRO A 1 131 ? -14.704 2.562 -8.420 1.00 93.25 131 PRO A C 1
ATOM 1036 O O . PRO A 1 131 ? -14.292 1.971 -9.415 1.00 93.25 131 PRO A O 1
ATOM 1039 N N . THR A 1 132 ? -14.234 3.759 -8.060 1.00 92.94 132 THR A N 1
ATOM 1040 C CA . THR A 1 132 ? -13.191 4.522 -8.760 1.00 92.94 132 THR A CA 1
ATOM 1041 C C . THR A 1 132 ? -11.778 4.277 -8.219 1.00 92.94 132 THR A C 1
ATOM 1043 O O . THR A 1 132 ? -10.854 5.008 -8.568 1.00 92.94 132 THR A O 1
ATOM 1046 N N . GLY A 1 133 ? -11.590 3.299 -7.329 1.00 92.00 133 GLY A N 1
ATOM 1047 C CA . GLY A 1 133 ? -10.274 2.928 -6.814 1.00 92.00 133 GLY A CA 1
ATOM 1048 C C . GLY A 1 133 ? -9.685 3.895 -5.77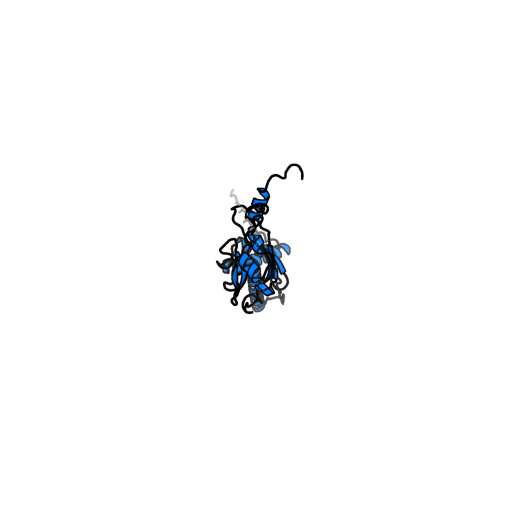9 1.00 92.00 133 GLY A C 1
ATOM 1049 O O . GLY A 1 133 ? -8.468 3.926 -5.576 1.00 92.00 133 GLY A O 1
ATOM 1050 N N . ARG A 1 134 ? -10.515 4.706 -5.111 1.00 95.06 134 ARG A N 1
ATOM 1051 C CA . ARG A 1 134 ? -10.084 5.509 -3.957 1.00 95.06 134 ARG A CA 1
ATOM 1052 C C . ARG A 1 134 ? -10.161 4.651 -2.685 1.00 95.06 134 ARG A C 1
ATOM 1054 O O . ARG A 1 134 ? -11.196 4.021 -2.484 1.00 95.06 134 ARG A O 1
ATOM 1061 N N . PRO A 1 135 ? -9.127 4.625 -1.824 1.00 95.94 135 PRO A N 1
ATOM 1062 C CA . PRO A 1 135 ? -9.194 3.917 -0.550 1.00 95.94 135 PRO A CA 1
ATOM 1063 C C . PRO A 1 135 ? -10.336 4.436 0.328 1.00 95.94 135 PRO A C 1
ATOM 1065 O O . PRO A 1 135 ? -10.541 5.651 0.430 1.00 95.94 135 PRO A O 1
ATOM 1068 N N . THR A 1 136 ? -11.052 3.521 0.972 1.00 96.31 136 THR A N 1
ATOM 1069 C CA . THR A 1 136 ? -12.065 3.823 1.984 1.00 96.31 136 THR A CA 1
ATOM 1070 C C . THR A 1 136 ? -11.577 3.403 3.359 1.00 96.31 136 THR A C 1
ATOM 1072 O O . THR A 1 136 ? -10.919 2.373 3.504 1.00 96.31 136 THR A O 1
ATOM 1075 N N . TRP A 1 137 ? -11.926 4.197 4.365 1.00 97.12 137 TRP A N 1
ATOM 1076 C CA . TRP A 1 137 ? -11.534 3.996 5.754 1.00 97.12 137 TRP A CA 1
ATOM 1077 C C . TRP A 1 137 ? -12.791 3.910 6.614 1.00 97.12 137 TRP A C 1
ATOM 1079 O O . TRP A 1 137 ? -13.752 4.640 6.373 1.00 97.12 137 TRP A O 1
ATOM 1089 N N . THR A 1 138 ? -12.790 3.006 7.586 1.00 96.75 138 THR A N 1
ATOM 1090 C CA . THR A 1 138 ? -13.872 2.844 8.566 1.00 96.75 138 THR A CA 1
ATOM 1091 C C . THR A 1 138 ? -13.266 2.589 9.936 1.00 96.75 138 THR A C 1
ATOM 1093 O O . THR A 1 138 ? -12.134 2.112 10.023 1.00 96.75 138 THR A O 1
ATOM 1096 N N . THR A 1 139 ? -13.980 2.889 11.017 1.00 96.25 139 THR A N 1
ATOM 1097 C CA . THR A 1 139 ? -13.492 2.548 12.360 1.00 96.25 139 THR A CA 1
ATOM 1098 C C . THR A 1 139 ? -13.453 1.031 12.528 1.00 96.25 139 THR A C 1
ATOM 1100 O O . THR A 1 139 ? -14.298 0.312 11.992 1.00 96.25 139 THR A O 1
ATOM 1103 N N . PHE A 1 140 ? -12.494 0.515 13.297 1.00 96.12 140 PHE A N 1
ATOM 1104 C CA . PHE A 1 140 ? -12.390 -0.927 13.534 1.00 96.12 140 PHE A CA 1
ATOM 1105 C C . PHE A 1 140 ? -13.674 -1.517 14.129 1.00 96.12 140 PHE A C 1
ATOM 1107 O O . PHE A 1 140 ? -14.094 -2.605 13.751 1.00 96.12 140 PHE A O 1
ATOM 1114 N N . THR A 1 141 ? -14.348 -0.775 15.007 1.00 94.25 141 THR A N 1
ATOM 1115 C CA . THR A 1 141 ? -15.635 -1.190 15.572 1.00 94.25 141 THR A CA 1
ATOM 1116 C C . THR A 1 141 ? -16.713 -1.321 14.501 1.00 94.25 141 THR A C 1
ATOM 1118 O O . THR A 1 141 ? -17.441 -2.309 14.505 1.00 94.25 141 THR A O 1
ATOM 1121 N N . ASN A 1 142 ? -16.796 -0.377 13.557 1.00 95.62 142 ASN A N 1
ATOM 1122 C CA . ASN A 1 142 ? -17.736 -0.483 12.442 1.00 95.62 142 ASN A CA 1
ATOM 1123 C C . ASN A 1 142 ? -17.399 -1.678 11.547 1.00 95.62 142 ASN A C 1
ATOM 1125 O O . ASN A 1 142 ? -18.307 -2.415 11.179 1.00 95.62 142 ASN A O 1
ATOM 1129 N N . LEU A 1 143 ? -16.111 -1.934 11.287 1.00 95.75 143 LEU A N 1
ATOM 1130 C CA . LEU A 1 143 ? -15.685 -3.132 10.561 1.00 95.75 143 LEU A CA 1
ATOM 1131 C C . LEU A 1 143 ? -16.151 -4.414 11.277 1.00 95.75 143 LEU A C 1
ATOM 1133 O O . LEU A 1 143 ? -16.712 -5.302 10.643 1.00 95.75 143 LEU A O 1
ATOM 1137 N N . CYS A 1 144 ? -15.983 -4.511 12.600 1.00 95.44 144 CYS A N 1
ATOM 1138 C CA . CYS A 1 144 ? -16.480 -5.652 13.376 1.00 95.44 144 CYS A CA 1
ATOM 1139 C C . CYS A 1 144 ? -18.001 -5.830 13.255 1.00 95.44 144 CYS A C 1
ATOM 1141 O O . CYS A 1 144 ? -18.474 -6.959 13.151 1.00 95.44 144 CYS A O 1
ATOM 1143 N N . LEU A 1 145 ? -18.765 -4.733 13.263 1.00 94.25 145 LEU A N 1
ATOM 1144 C CA . LEU A 1 145 ? -20.223 -4.772 13.124 1.00 94.25 145 LEU A CA 1
ATOM 1145 C C . LEU A 1 145 ? -20.656 -5.208 11.719 1.00 94.25 145 LEU A C 1
ATOM 1147 O O . LEU A 1 145 ? -21.546 -6.046 11.595 1.00 94.25 145 LEU A O 1
ATOM 1151 N N . GLU A 1 146 ? -20.013 -4.686 10.674 1.00 93.69 146 GLU A N 1
ATOM 1152 C CA . GLU A 1 146 ? -20.270 -5.059 9.275 1.00 93.69 146 GLU A CA 1
ATOM 1153 C C . GLU A 1 146 ? -19.988 -6.544 9.015 1.00 93.69 146 GLU A C 1
ATOM 1155 O O . GLU A 1 146 ? -20.731 -7.198 8.285 1.00 93.69 146 GLU A O 1
ATOM 1160 N N . HIS A 1 147 ? -18.953 -7.093 9.657 1.00 92.94 147 HIS A N 1
ATOM 1161 C CA . HIS A 1 147 ? -18.594 -8.515 9.581 1.00 92.94 147 HIS A CA 1
ATOM 1162 C C . HIS A 1 147 ? -19.338 -9.392 10.597 1.00 92.94 147 HIS A C 1
ATOM 1164 O O . HIS A 1 147 ? -19.051 -10.585 10.684 1.00 92.94 147 HIS A O 1
ATOM 1170 N N . ALA A 1 148 ? -20.284 -8.824 11.356 1.00 93.75 148 ALA A N 1
ATOM 1171 C CA . ALA A 1 148 ? -21.051 -9.511 12.395 1.00 93.75 148 ALA A CA 1
ATOM 1172 C C . ALA A 1 148 ? -20.163 -10.319 13.361 1.00 93.75 148 ALA A C 1
ATOM 1174 O O . ALA A 1 148 ? -20.469 -11.460 13.704 1.00 93.75 148 ALA A O 1
ATOM 1175 N N . VAL A 1 149 ? -19.036 -9.734 13.775 1.00 92.62 149 VAL A N 1
ATOM 1176 C CA . VAL A 1 149 ? -18.074 -10.411 14.643 1.00 92.62 149 VAL A CA 1
ATOM 1177 C C . VAL A 1 149 ? -18.684 -10.649 16.017 1.00 92.62 149 VAL A C 1
ATOM 1179 O O . VAL A 1 149 ? -19.054 -9.712 16.731 1.00 92.62 149 VAL A O 1
ATOM 1182 N N . ASP A 1 150 ? -18.736 -11.922 16.402 1.00 86.88 150 ASP A N 1
ATOM 1183 C CA . ASP A 1 150 ? -19.107 -12.319 17.751 1.00 86.88 150 ASP A CA 1
ATOM 1184 C C . ASP A 1 150 ? -18.182 -11.639 18.768 1.00 86.88 150 ASP A C 1
ATOM 1186 O O . ASP A 1 150 ? -16.969 -11.546 18.568 1.00 86.88 150 ASP A O 1
ATOM 1190 N N . ARG A 1 151 ? -18.743 -11.226 19.908 1.00 88.25 151 ARG A N 1
ATOM 1191 C CA . ARG A 1 151 ? -17.991 -10.652 21.038 1.00 88.25 151 ARG A CA 1
ATOM 1192 C C . ARG A 1 151 ? -17.408 -9.253 20.787 1.00 88.25 151 ARG A C 1
ATOM 1194 O O . ARG A 1 151 ? -16.481 -8.847 21.486 1.00 88.25 151 ARG A O 1
ATOM 1201 N N . VAL A 1 152 ? -17.944 -8.486 19.830 1.00 90.44 152 VAL A N 1
ATOM 1202 C CA . VAL A 1 152 ? -17.544 -7.080 19.593 1.00 90.44 152 VAL A CA 1
ATOM 1203 C C . VAL A 1 152 ? -17.657 -6.203 20.852 1.00 90.44 152 VAL A C 1
ATOM 1205 O O . VAL A 1 152 ? -16.899 -5.250 21.021 1.00 90.44 152 VAL A O 1
ATOM 1208 N N . ASP A 1 153 ? -18.554 -6.548 21.777 1.00 88.25 153 ASP A N 1
ATOM 1209 C CA . ASP A 1 153 ? -18.715 -5.904 23.082 1.00 88.25 153 ASP A CA 1
ATOM 1210 C C . ASP A 1 153 ? -17.460 -6.014 23.966 1.00 88.25 153 ASP A C 1
ATOM 1212 O O . ASP A 1 153 ? -17.166 -5.104 24.745 1.00 88.25 153 ASP A O 1
ATOM 1216 N N . LEU A 1 154 ? -16.656 -7.068 23.789 1.00 88.88 154 LEU A N 1
ATOM 1217 C CA . LEU A 1 154 ? -15.425 -7.278 24.553 1.00 88.88 154 LEU A CA 1
ATOM 1218 C C . LEU A 1 154 ? -14.295 -6.325 24.169 1.00 88.88 154 LEU A C 1
ATOM 1220 O O . LEU A 1 154 ? -13.337 -6.203 24.929 1.00 88.88 154 LEU A O 1
ATOM 1224 N N . LEU A 1 155 ? -14.418 -5.585 23.062 1.00 86.50 155 LEU A N 1
ATOM 1225 C CA . LEU A 1 155 ? -13.501 -4.484 22.740 1.00 86.50 155 LEU A CA 1
ATOM 1226 C C . LEU A 1 155 ? -13.533 -3.368 23.794 1.00 86.50 155 LEU A C 1
ATOM 1228 O O . LEU A 1 155 ? -12.576 -2.600 23.908 1.00 86.50 155 LEU A O 1
ATOM 1232 N N . TYR A 1 156 ? -14.621 -3.283 24.565 1.00 83.81 156 TYR A N 1
ATOM 1233 C CA . TYR A 1 156 ? -14.870 -2.226 25.546 1.00 83.81 156 TYR A CA 1
ATOM 1234 C C . TYR A 1 156 ? -15.043 -2.746 26.981 1.00 83.81 156 TYR A C 1
ATOM 1236 O O . TYR A 1 156 ? -15.422 -1.979 27.868 1.00 83.81 156 TYR A O 1
ATOM 1244 N N . ALA A 1 157 ? -14.758 -4.029 27.226 1.00 84.94 157 ALA A N 1
ATOM 1245 C CA . ALA A 1 157 ? -14.788 -4.611 28.566 1.00 84.94 157 ALA A CA 1
ATOM 1246 C C . ALA A 1 157 ? -13.705 -4.004 29.483 1.00 84.94 157 ALA A C 1
ATOM 1248 O O . ALA A 1 157 ? -12.767 -3.354 29.030 1.00 84.94 157 ALA A O 1
ATOM 1249 N N . ASP A 1 158 ? -13.777 -4.252 30.793 1.00 79.38 158 ASP A N 1
ATOM 1250 C CA . ASP A 1 158 ? -12.725 -3.803 31.725 1.00 79.38 158 ASP A CA 1
ATOM 1251 C C . ASP A 1 158 ? -11.363 -4.458 31.459 1.00 79.38 158 ASP A C 1
ATOM 1253 O O . ASP A 1 158 ? -10.318 -3.905 31.802 1.00 79.38 158 ASP A O 1
ATOM 1257 N N . ARG A 1 159 ? -11.368 -5.621 30.807 1.00 81.38 159 ARG A N 1
ATOM 1258 C CA . ARG A 1 159 ? -10.190 -6.248 30.208 1.00 81.38 159 ARG A CA 1
ATOM 1259 C C . ARG A 1 159 ? -10.481 -6.475 28.729 1.00 81.38 159 ARG A C 1
ATOM 1261 O O . ARG A 1 159 ? -11.060 -7.508 28.398 1.00 81.38 159 ARG A O 1
ATOM 1268 N N . PRO A 1 160 ? -10.171 -5.495 27.864 1.00 83.75 160 PRO A N 1
ATOM 1269 C CA . PRO A 1 160 ? -10.495 -5.601 26.454 1.00 83.75 160 PRO A CA 1
ATOM 1270 C C . PRO A 1 160 ? -9.776 -6.757 25.778 1.00 83.75 160 PRO A C 1
ATOM 1272 O O . PRO A 1 160 ? -8.568 -6.924 25.949 1.00 83.75 160 PRO A O 1
ATOM 1275 N N . GLU A 1 161 ? -10.505 -7.508 24.964 1.00 88.25 161 GLU A N 1
ATOM 1276 C CA . GLU A 1 161 ? -9.902 -8.515 24.097 1.00 88.25 161 GLU A CA 1
ATOM 1277 C C . GLU A 1 161 ? -9.436 -7.897 22.780 1.00 88.25 161 GLU A C 1
ATOM 1279 O O . GLU A 1 161 ? -10.016 -6.928 22.286 1.00 88.25 161 GLU A O 1
ATOM 1284 N N . ILE A 1 162 ? -8.381 -8.472 22.200 1.00 90.12 162 ILE A N 1
ATOM 1285 C CA . ILE A 1 162 ? -7.960 -8.138 20.841 1.00 90.12 162 ILE A CA 1
ATOM 1286 C C . ILE A 1 162 ? -8.690 -9.063 19.884 1.00 90.12 162 ILE A C 1
ATOM 1288 O O . ILE A 1 162 ? -8.518 -10.281 19.920 1.00 90.12 162 ILE A O 1
ATOM 1292 N N . ILE A 1 163 ? -9.486 -8.461 19.012 1.00 93.56 163 ILE A N 1
ATOM 1293 C CA . ILE A 1 163 ? -10.184 -9.158 17.940 1.00 93.56 163 ILE A CA 1
ATOM 1294 C C . ILE A 1 163 ? -9.374 -8.969 16.664 1.00 93.56 163 ILE A C 1
ATOM 1296 O O . ILE A 1 163 ? -8.861 -7.878 16.417 1.00 93.56 163 ILE A O 1
ATOM 1300 N N . ALA A 1 164 ? -9.267 -10.024 15.855 1.00 95.31 164 ALA A N 1
ATOM 1301 C CA . ALA A 1 164 ? -8.629 -9.974 14.547 1.00 95.31 164 ALA A CA 1
ATOM 1302 C C . ALA A 1 164 ? -9.592 -10.443 13.450 1.00 95.31 164 ALA A C 1
ATOM 1304 O O . ALA A 1 164 ? -10.217 -11.495 13.571 1.00 95.31 164 ALA A O 1
ATOM 1305 N N . ILE A 1 165 ? -9.674 -9.676 12.366 1.00 96.12 165 ILE A N 1
ATOM 1306 C CA . ILE A 1 165 ? -10.477 -9.965 11.176 1.00 96.12 165 ILE A CA 1
ATOM 1307 C C . ILE A 1 165 ? -9.524 -10.142 10.000 1.00 96.12 165 ILE A C 1
ATOM 1309 O O . ILE A 1 165 ? -8.631 -9.324 9.787 1.00 96.12 165 ILE A O 1
ATOM 1313 N N . THR A 1 166 ? -9.714 -11.207 9.224 1.00 96.88 166 THR A N 1
ATOM 1314 C CA . THR A 1 166 ? -8.969 -11.432 7.979 1.00 96.88 166 THR A CA 1
ATOM 1315 C C . THR A 1 166 ? -9.864 -11.104 6.795 1.00 96.88 166 THR A C 1
ATOM 1317 O O . THR A 1 166 ? -10.979 -11.610 6.711 1.00 96.88 166 THR A O 1
ATOM 1320 N N . GLN A 1 167 ? -9.372 -10.287 5.867 1.00 96.56 167 GLN A N 1
ATOM 1321 C CA . GLN A 1 167 ? -10.085 -9.916 4.649 1.00 96.56 167 GLN A CA 1
ATOM 1322 C C . GLN A 1 167 ? -9.258 -10.318 3.419 1.00 96.56 167 GLN A C 1
ATOM 1324 O O . GLN A 1 167 ? -8.115 -9.867 3.283 1.00 96.56 167 GLN A O 1
ATOM 1329 N N . PRO A 1 168 ? -9.801 -11.157 2.519 1.00 95.75 168 PRO A N 1
ATOM 1330 C CA . PRO A 1 168 ? -9.148 -11.474 1.254 1.00 95.75 168 PRO A CA 1
ATOM 1331 C C . PRO A 1 168 ? -9.202 -10.277 0.296 1.00 95.75 168 PRO A C 1
ATOM 1333 O O . PRO A 1 168 ? -10.018 -9.366 0.458 1.00 95.75 168 PRO A O 1
ATOM 1336 N N . ASP A 1 169 ? -8.371 -10.294 -0.744 1.00 93.00 169 ASP A N 1
ATOM 1337 C CA . ASP A 1 169 ? -8.382 -9.268 -1.791 1.00 93.00 169 ASP A CA 1
ATOM 1338 C C . ASP A 1 169 ? -9.750 -9.093 -2.460 1.00 93.00 169 ASP A C 1
ATOM 1340 O O . ASP A 1 169 ? -10.146 -7.964 -2.744 1.00 93.00 169 ASP A O 1
ATOM 1344 N N . SER A 1 170 ? -10.483 -10.189 -2.668 1.00 92.19 170 SER A N 1
ATOM 1345 C CA . SER A 1 170 ? -11.806 -10.171 -3.294 1.00 92.19 170 SER A CA 1
ATOM 1346 C C . SER A 1 170 ? -12.807 -9.300 -2.536 1.00 92.19 170 SER A C 1
ATOM 1348 O O . SER A 1 170 ? -13.613 -8.630 -3.169 1.00 92.19 170 SER A O 1
ATOM 1350 N N . ALA A 1 171 ? -12.732 -9.279 -1.201 1.00 93.31 171 ALA A N 1
ATOM 1351 C CA . ALA A 1 171 ? -13.580 -8.433 -0.363 1.00 93.31 171 ALA A CA 1
ATOM 1352 C C . ALA A 1 171 ? -13.119 -6.967 -0.402 1.00 93.31 171 ALA A C 1
ATOM 1354 O O . ALA A 1 171 ? -13.926 -6.052 -0.498 1.00 93.31 171 ALA A O 1
ATOM 1355 N N . LEU A 1 172 ? -11.805 -6.725 -0.384 1.00 92.75 172 LEU A N 1
ATOM 1356 C CA . LEU A 1 172 ? -11.236 -5.370 -0.370 1.00 92.75 172 LEU A CA 1
ATOM 1357 C C . LEU A 1 172 ? -11.405 -4.625 -1.702 1.00 92.75 172 LEU A C 1
ATOM 1359 O O . LEU A 1 172 ? -11.358 -3.397 -1.747 1.00 92.75 172 LEU A O 1
ATOM 1363 N N . LYS A 1 173 ? -11.559 -5.368 -2.797 1.00 91.06 173 LYS A N 1
ATOM 1364 C CA . LYS A 1 173 ? -11.750 -4.840 -4.154 1.00 91.06 173 LYS A CA 1
ATOM 1365 C C . LYS A 1 173 ? -13.189 -4.982 -4.643 1.00 91.06 173 LYS A C 1
ATOM 1367 O O . LYS A 1 173 ? -13.456 -4.728 -5.818 1.00 91.06 173 LYS A O 1
ATOM 1372 N N . GLU A 1 174 ? -14.102 -5.407 -3.775 1.00 90.75 174 GLU A N 1
ATOM 1373 C CA . GLU A 1 174 ? -15.501 -5.585 -4.135 1.00 90.75 174 GLU A CA 1
ATOM 1374 C C . GLU A 1 174 ? -16.093 -4.267 -4.659 1.00 90.75 174 GLU A C 1
ATOM 1376 O O . GLU A 1 174 ? -15.917 -3.201 -4.075 1.00 90.75 174 GLU A O 1
ATOM 1381 N N . GLY A 1 175 ? -16.753 -4.323 -5.818 1.00 86.31 175 GLY A N 1
ATOM 1382 C CA . GLY A 1 175 ? -17.354 -3.147 -6.453 1.00 86.31 175 GLY A CA 1
ATOM 1383 C C . GLY A 1 175 ? -16.376 -2.195 -7.156 1.00 86.31 175 GLY A C 1
ATOM 1384 O O . GLY A 1 175 ? -16.835 -1.250 -7.802 1.00 86.31 175 GLY A O 1
ATOM 1385 N N . MET A 1 176 ? -15.061 -2.436 -7.100 1.00 90.50 176 MET A N 1
ATOM 1386 C CA . MET A 1 176 ? -14.076 -1.671 -7.871 1.00 90.50 176 MET A CA 1
ATOM 1387 C C . MET A 1 176 ? -14.217 -1.974 -9.369 1.00 90.50 176 MET A C 1
ATOM 1389 O O . MET A 1 176 ? -14.282 -3.133 -9.783 1.00 90.50 176 MET A O 1
ATOM 1393 N N . LEU A 1 177 ? -14.277 -0.935 -10.206 1.00 87.44 177 LEU A N 1
ATOM 1394 C CA . LEU A 1 177 ? -14.401 -1.117 -11.653 1.00 87.44 177 LEU A CA 1
ATOM 1395 C C . LEU A 1 177 ? -13.086 -1.658 -12.247 1.00 87.44 177 LEU A C 1
ATOM 1397 O O . LEU A 1 177 ? -12.020 -1.217 -11.822 1.00 87.44 177 LEU A O 1
ATOM 1401 N N . PRO A 1 178 ? -13.120 -2.511 -13.293 1.00 79.75 178 PRO A N 1
ATOM 1402 C CA . PRO A 1 178 ? -11.913 -3.123 -13.869 1.00 79.75 178 PRO A CA 1
ATOM 1403 C C . PRO A 1 178 ? -10.825 -2.129 -14.303 1.00 79.75 178 PRO A C 1
ATOM 1405 O O . PRO A 1 178 ? -9.638 -2.417 -14.188 1.00 79.75 178 PRO A O 1
ATOM 1408 N N . GLY A 1 179 ? -11.222 -0.931 -14.754 1.00 77.31 179 GLY A N 1
ATOM 1409 C CA . GLY A 1 179 ? -10.293 0.135 -15.149 1.00 77.31 179 GLY A CA 1
ATOM 1410 C C . GLY A 1 179 ? -9.497 0.753 -13.994 1.00 77.31 179 GLY A C 1
ATOM 1411 O O . GLY A 1 179 ? -8.545 1.487 -14.244 1.00 77.31 179 GLY A O 1
ATOM 1412 N N . PHE A 1 180 ? -9.856 0.453 -12.745 1.00 75.56 180 PHE A N 1
ATOM 1413 C CA . PHE A 1 180 ? -9.149 0.888 -11.549 1.00 75.56 180 PHE A CA 1
ATOM 1414 C C . PHE A 1 180 ? -8.605 -0.342 -10.824 1.00 75.56 180 PHE A C 1
ATOM 1416 O O . PHE A 1 180 ? -9.365 -1.154 -10.315 1.00 75.56 180 PHE A O 1
ATOM 1423 N N . GLY A 1 181 ? -7.282 -0.504 -10.790 1.00 65.12 181 GLY A N 1
ATOM 1424 C CA . GLY A 1 181 ? -6.579 -1.450 -9.913 1.00 65.12 181 GLY A CA 1
ATOM 1425 C C . GLY A 1 181 ? -6.725 -2.954 -10.186 1.00 65.12 181 GLY A C 1
ATOM 1426 O O . GLY A 1 181 ? -5.810 -3.693 -9.830 1.00 65.12 181 GLY A O 1
ATOM 1427 N N . GLY A 1 182 ? -7.799 -3.418 -10.835 1.00 59.34 182 GLY A N 1
ATOM 1428 C CA . GLY A 1 182 ? -8.050 -4.842 -11.106 1.00 59.34 182 GLY A CA 1
ATOM 1429 C C . GLY A 1 182 ? -6.941 -5.515 -11.922 1.00 59.34 182 GLY A C 1
ATOM 1430 O O . GLY A 1 182 ? -6.503 -6.609 -11.574 1.00 59.34 182 GLY A O 1
ATOM 1431 N N . ASP A 1 183 ? -6.420 -4.802 -12.925 1.00 62.94 183 ASP A N 1
ATOM 1432 C CA . ASP A 1 183 ? -5.322 -5.247 -13.795 1.00 62.94 183 ASP A CA 1
ATOM 1433 C C . ASP A 1 183 ? -3.998 -4.504 -13.533 1.00 62.94 183 ASP A C 1
ATOM 1435 O O . ASP A 1 183 ? -3.051 -4.608 -14.319 1.00 62.94 183 ASP A O 1
ATOM 1439 N N . SER A 1 184 ? -3.902 -3.730 -12.442 1.00 67.50 184 SER A N 1
ATOM 1440 C CA . SER A 1 184 ? -2.671 -2.990 -12.153 1.00 67.50 184 SER A CA 1
ATOM 1441 C C . SER A 1 184 ? -1.534 -3.959 -11.841 1.00 67.50 184 SER A C 1
ATOM 1443 O O . SER A 1 184 ? -1.525 -4.654 -10.826 1.00 67.50 184 SER A O 1
ATOM 1445 N N . LEU A 1 185 ? -0.536 -3.990 -12.723 1.00 68.06 185 LEU A N 1
ATOM 1446 C CA . LEU A 1 185 ? 0.684 -4.770 -12.517 1.00 68.06 185 LEU A CA 1
ATOM 1447 C C . LEU A 1 185 ? 1.597 -4.130 -11.460 1.00 68.06 185 LEU A C 1
ATOM 1449 O O . LEU A 1 185 ? 2.437 -4.815 -10.881 1.00 68.06 185 LEU A O 1
ATOM 1453 N N . ALA A 1 186 ? 1.426 -2.836 -11.182 1.00 77.44 186 ALA A N 1
ATOM 1454 C CA . ALA A 1 186 ? 2.293 -2.099 -10.273 1.00 77.44 186 ALA A CA 1
ATOM 1455 C C . ALA A 1 186 ? 1.998 -2.403 -8.797 1.00 77.44 186 ALA A C 1
ATOM 1457 O O . ALA A 1 186 ? 2.934 -2.528 -8.010 1.00 77.44 186 ALA A O 1
ATOM 1458 N N . TYR A 1 187 ? 0.722 -2.565 -8.427 1.00 86.62 187 TYR A N 1
ATOM 1459 C CA . TYR A 1 187 ? 0.299 -2.772 -7.042 1.00 86.62 187 TYR A CA 1
ATOM 1460 C C . TYR A 1 187 ? -0.918 -3.684 -6.957 1.00 86.62 187 TYR A C 1
ATOM 1462 O O . TYR A 1 187 ? -1.987 -3.372 -7.478 1.00 86.62 187 TYR A O 1
ATOM 1470 N N . ASN A 1 188 ? -0.768 -4.785 -6.230 1.00 88.88 188 ASN A N 1
ATOM 1471 C CA . ASN A 1 188 ? -1.813 -5.766 -6.026 1.00 88.88 188 ASN A CA 1
ATOM 1472 C C . ASN A 1 188 ? -1.913 -6.133 -4.539 1.00 88.88 188 ASN A C 1
ATOM 1474 O O . ASN A 1 188 ? -1.076 -6.858 -4.007 1.00 88.88 188 ASN A O 1
ATOM 1478 N N . MET A 1 189 ? -2.947 -5.640 -3.857 1.00 90.88 189 MET A N 1
ATOM 1479 C CA . MET A 1 189 ? -3.256 -6.055 -2.486 1.00 90.88 189 MET A CA 1
ATOM 1480 C C . MET A 1 189 ? -3.848 -7.466 -2.499 1.00 90.88 189 MET A C 1
ATOM 1482 O O . MET A 1 189 ? -4.875 -7.676 -3.140 1.00 90.88 189 MET A O 1
ATOM 1486 N N . LEU A 1 190 ? -3.189 -8.406 -1.815 1.00 93.75 190 LEU A N 1
ATOM 1487 C CA . LEU A 1 190 ? -3.571 -9.824 -1.739 1.00 93.75 190 LEU A CA 1
ATOM 1488 C C . LEU A 1 190 ? -4.523 -10.125 -0.573 1.00 93.75 190 LEU A C 1
ATOM 1490 O O . LEU A 1 190 ? -5.178 -11.162 -0.552 1.00 93.75 190 LEU A O 1
ATOM 1494 N N . GLY A 1 191 ? -4.584 -9.227 0.403 1.00 95.69 191 GLY A N 1
ATOM 1495 C CA . GLY A 1 191 ? -5.442 -9.344 1.571 1.00 95.69 191 GLY A CA 1
ATOM 1496 C C . GLY A 1 191 ? -4.856 -8.598 2.759 1.00 95.69 191 GLY A C 1
ATOM 1497 O O . GLY A 1 191 ? -3.749 -8.048 2.691 1.00 95.69 191 GLY A O 1
ATOM 1498 N N . GLN A 1 192 ? -5.600 -8.599 3.857 1.00 97.44 192 GLN A N 1
ATOM 1499 C CA . GLN A 1 192 ? -5.160 -8.001 5.105 1.00 97.44 192 GLN A CA 1
ATOM 1500 C C . GLN A 1 192 ? -5.696 -8.729 6.331 1.00 97.44 192 GLN A C 1
ATOM 1502 O O . GLN A 1 192 ? -6.721 -9.407 6.282 1.00 97.44 192 GLN A O 1
ATOM 1507 N N . VAL A 1 193 ? -5.001 -8.529 7.443 1.00 97.31 193 VAL A N 1
ATOM 1508 C CA . VAL A 1 193 ? -5.473 -8.840 8.786 1.00 97.31 193 VAL A CA 1
ATOM 1509 C C . VAL A 1 193 ? -5.562 -7.530 9.548 1.00 97.31 193 VAL A C 1
ATOM 1511 O O . VAL A 1 193 ? -4.583 -6.785 9.616 1.00 97.31 193 VAL A O 1
ATOM 1514 N N . VAL A 1 194 ? -6.725 -7.250 10.117 1.00 96.69 194 VAL A N 1
ATOM 1515 C CA . VAL A 1 194 ? -6.960 -6.088 10.970 1.00 96.69 194 VAL A CA 1
ATOM 1516 C C . VAL A 1 194 ? -7.157 -6.577 12.393 1.00 96.69 194 VAL A C 1
ATOM 1518 O O . VAL A 1 194 ? -8.001 -7.436 12.624 1.00 96.69 194 VAL A O 1
ATOM 1521 N N . ALA A 1 195 ? -6.404 -6.031 13.340 1.00 94.38 195 ALA A N 1
ATOM 1522 C CA . ALA A 1 195 ? -6.540 -6.306 14.758 1.00 94.38 195 ALA A CA 1
ATOM 1523 C C . ALA A 1 195 ? -6.756 -5.008 15.539 1.00 94.38 195 ALA A C 1
ATOM 1525 O O . ALA A 1 195 ? -6.034 -4.028 15.355 1.00 94.38 195 ALA A O 1
ATOM 1526 N N . GLY A 1 196 ? -7.726 -4.995 16.442 1.00 86.56 196 GLY A N 1
ATOM 1527 C CA . GLY A 1 196 ? -8.036 -3.820 17.253 1.00 86.56 196 GLY A CA 1
ATOM 1528 C C . GLY A 1 196 ? -8.796 -4.198 18.521 1.00 86.56 196 GLY A C 1
ATOM 1529 O O . GLY A 1 196 ? -9.190 -5.347 18.698 1.00 86.56 196 GLY A O 1
ATOM 1530 N N . LEU A 1 197 ? -9.015 -3.289 19.469 1.00 87.12 197 LEU A N 1
ATOM 1531 C CA . LEU A 1 197 ? -8.421 -1.961 19.653 1.00 87.12 197 LEU A CA 1
ATOM 1532 C C . LEU A 1 197 ? -7.170 -2.110 20.538 1.00 87.12 197 LEU A C 1
ATOM 1534 O O . LEU A 1 197 ? -7.294 -2.237 21.759 1.00 87.12 197 LEU A O 1
ATOM 1538 N N . ILE A 1 198 ? -5.977 -2.111 19.941 1.00 90.25 198 ILE A N 1
ATOM 1539 C CA . ILE A 1 198 ? -4.718 -2.358 20.662 1.00 90.25 198 ILE A CA 1
ATOM 1540 C C . ILE A 1 198 ? -4.291 -1.064 21.371 1.00 90.25 198 ILE A C 1
ATOM 1542 O O . ILE A 1 198 ? -4.284 -0.013 20.735 1.00 90.25 198 ILE A O 1
ATOM 1546 N N . PRO A 1 199 ? -3.948 -1.073 22.667 1.00 88.06 199 PRO A N 1
ATOM 1547 C CA . PRO A 1 199 ? -3.433 0.125 23.326 1.00 88.06 199 PRO A CA 1
ATOM 1548 C C . PRO A 1 199 ? -2.032 0.472 22.797 1.00 88.06 199 PRO A C 1
ATOM 1550 O O . PRO A 1 199 ? -1.227 -0.421 22.545 1.00 88.06 199 PRO A O 1
ATOM 1553 N N . LEU A 1 200 ? -1.721 1.763 22.616 1.00 85.12 200 LEU A N 1
ATOM 1554 C CA . LEU A 1 200 ? -0.443 2.192 22.013 1.00 85.12 200 LEU A CA 1
ATOM 1555 C C . LEU A 1 200 ? 0.798 1.722 22.786 1.00 85.12 200 LEU A C 1
ATOM 1557 O O . LEU A 1 200 ? 1.855 1.562 22.192 1.00 85.12 200 LEU A O 1
ATOM 1561 N N . ASN A 1 201 ? 0.682 1.498 24.094 1.00 83.94 201 ASN A N 1
ATOM 1562 C CA . ASN A 1 201 ? 1.754 0.956 24.932 1.00 83.94 201 ASN A CA 1
ATOM 1563 C C . ASN A 1 201 ? 1.861 -0.581 24.871 1.00 83.94 201 ASN A C 1
ATOM 1565 O O . ASN A 1 201 ? 2.661 -1.152 25.604 1.00 83.94 201 ASN A O 1
ATOM 1569 N N . LEU A 1 202 ? 1.045 -1.239 24.040 1.00 83.25 202 LEU A N 1
ATOM 1570 C CA . LEU A 1 202 ? 0.959 -2.692 23.867 1.00 83.25 202 LEU A CA 1
ATOM 1571 C C . LEU A 1 202 ? 0.682 -3.481 25.167 1.00 83.25 202 LEU A C 1
ATOM 1573 O O . LEU A 1 202 ? 0.797 -4.704 25.174 1.00 83.25 202 LEU A O 1
ATOM 1577 N N . ASP A 1 203 ? 0.258 -2.808 26.244 1.00 80.75 203 ASP A N 1
ATOM 1578 C CA . ASP A 1 203 ? -0.167 -3.433 27.499 1.00 80.75 203 ASP A CA 1
ATOM 1579 C C . ASP A 1 203 ? -1.667 -3.727 27.441 1.00 80.75 203 ASP A C 1
ATOM 1581 O O . ASP A 1 203 ? -2.515 -2.874 27.711 1.00 80.75 203 ASP A O 1
ATOM 1585 N N . VAL A 1 204 ? -1.991 -4.952 27.040 1.00 75.00 204 VAL A N 1
ATOM 1586 C CA . VAL A 1 204 ? -3.370 -5.404 26.818 1.00 75.00 204 VAL A CA 1
ATOM 1587 C C . VAL A 1 204 ? -4.074 -5.779 28.132 1.00 75.00 204 VAL A C 1
ATOM 1589 O O . VAL A 1 204 ? -5.299 -5.865 28.172 1.00 75.00 204 VAL A O 1
ATOM 1592 N N . GLU A 1 205 ? -3.332 -5.987 29.225 1.00 70.44 205 GLU A N 1
ATOM 1593 C CA . GLU A 1 205 ? -3.884 -6.546 30.467 1.00 70.44 205 GLU A CA 1
ATOM 1594 C C . GLU A 1 205 ? -4.674 -5.530 31.297 1.00 70.44 205 GLU A C 1
ATOM 1596 O O . GLU A 1 205 ? -5.490 -5.909 32.147 1.00 70.44 205 GLU A O 1
ATOM 1601 N N . ARG A 1 206 ? -4.437 -4.233 31.076 1.00 65.75 206 ARG A N 1
ATOM 1602 C CA . ARG A 1 206 ? -5.041 -3.158 31.864 1.00 65.75 206 ARG A CA 1
ATOM 1603 C C . ARG A 1 206 ? -5.876 -2.230 31.002 1.00 65.75 206 ARG A C 1
ATOM 1605 O O . ARG A 1 206 ? -5.459 -1.760 29.944 1.00 65.75 206 ARG A O 1
ATOM 1612 N N . ARG A 1 207 ? -7.050 -1.867 31.521 1.00 65.94 207 ARG A N 1
ATOM 1613 C CA . ARG A 1 207 ? -7.771 -0.691 31.041 1.00 65.94 207 ARG A CA 1
ATOM 1614 C C . ARG A 1 207 ? -6.929 0.540 31.360 1.00 65.94 207 ARG A C 1
ATOM 1616 O O . ARG A 1 207 ? -6.864 0.985 32.500 1.00 65.94 207 ARG A O 1
ATOM 1623 N N . SER A 1 208 ? -6.240 1.038 30.346 1.00 67.50 208 SER A N 1
ATOM 1624 C CA . SER A 1 208 ? -5.493 2.285 30.403 1.00 67.50 208 SER A CA 1
ATOM 1625 C C . SER A 1 208 ? -6.226 3.361 29.613 1.00 67.50 208 SER A C 1
ATOM 1627 O O . SER A 1 208 ? -6.770 3.057 28.551 1.00 67.50 208 SER A O 1
ATOM 1629 N N . ASP A 1 209 ? -6.120 4.614 30.046 1.00 76.25 209 ASP A N 1
ATOM 1630 C CA . ASP A 1 209 ? -6.572 5.785 29.276 1.00 76.25 209 ASP A CA 1
ATOM 1631 C C . ASP A 1 209 ? -5.662 6.092 28.066 1.00 76.25 209 ASP A C 1
ATOM 1633 O O . ASP A 1 209 ? -5.783 7.133 27.421 1.00 76.25 209 ASP A O 1
ATOM 1637 N N . VAL A 1 210 ? -4.721 5.192 27.751 1.00 83.19 210 VAL A N 1
ATOM 1638 C CA . VAL A 1 210 ? -3.856 5.287 26.575 1.00 83.19 210 VAL A CA 1
ATOM 1639 C C . VAL A 1 210 ? -4.713 5.138 25.314 1.00 83.19 210 VAL A C 1
ATOM 1641 O O . VAL A 1 210 ? -5.568 4.245 25.258 1.00 83.19 210 VAL A O 1
ATOM 1644 N N . PRO A 1 211 ? -4.477 5.967 24.279 1.00 86.38 211 PRO A N 1
ATOM 1645 C CA . PRO A 1 211 ? -5.158 5.819 23.004 1.00 86.38 211 PRO A CA 1
ATOM 1646 C C . PRO A 1 211 ? -5.007 4.404 22.452 1.00 86.38 211 PRO A C 1
ATOM 1648 O O . PRO A 1 211 ? -3.979 3.743 22.637 1.00 86.38 211 PRO A O 1
ATOM 1651 N N . ARG A 1 212 ? -6.041 3.949 21.752 1.00 88.94 212 ARG A N 1
ATOM 1652 C CA . ARG A 1 212 ? -6.056 2.642 21.104 1.00 88.94 212 ARG A CA 1
ATOM 1653 C C . ARG A 1 212 ? -6.011 2.796 19.597 1.00 88.94 212 ARG A C 1
ATOM 1655 O O . ARG A 1 212 ? -6.445 3.809 19.053 1.00 88.94 212 ARG A O 1
ATOM 1662 N N . VAL A 1 213 ? -5.461 1.788 18.945 1.00 92.50 213 VAL A N 1
ATOM 1663 C CA . VAL A 1 213 ? -5.187 1.781 17.516 1.00 92.50 213 VAL A CA 1
ATOM 1664 C C . VAL A 1 213 ? -5.743 0.518 16.874 1.00 92.50 213 VAL A C 1
ATOM 1666 O O . VAL A 1 213 ? -5.740 -0.562 17.475 1.00 92.50 213 VAL A O 1
ATOM 1669 N N . ALA A 1 214 ? -6.217 0.662 15.642 1.00 95.31 214 ALA A N 1
ATOM 1670 C CA . ALA A 1 214 ? -6.476 -0.453 14.750 1.00 95.31 214 ALA A CA 1
ATOM 1671 C C . ALA A 1 214 ? -5.180 -0.781 13.997 1.00 95.31 214 ALA A C 1
ATOM 1673 O O . ALA A 1 214 ? -4.726 -0.020 13.142 1.00 95.31 214 ALA A O 1
ATOM 1674 N N . LEU A 1 215 ? -4.557 -1.908 14.324 1.00 94.81 215 LEU A N 1
ATOM 1675 C CA . LEU A 1 215 ? -3.376 -2.391 13.623 1.00 94.81 215 LEU A CA 1
ATOM 1676 C C . LEU A 1 215 ? -3.815 -3.169 12.388 1.00 94.81 215 LEU A C 1
ATOM 1678 O O . LEU A 1 215 ? -4.521 -4.166 12.499 1.00 94.81 215 LEU A O 1
ATOM 1682 N N . THR A 1 216 ? -3.359 -2.756 11.211 1.00 96.12 216 THR A N 1
ATOM 1683 C CA . THR A 1 216 ? -3.613 -3.507 9.976 1.00 96.12 216 THR A CA 1
ATOM 1684 C C . THR A 1 216 ? -2.305 -4.009 9.386 1.00 96.12 216 THR A C 1
ATOM 1686 O O . THR A 1 216 ? -1.365 -3.237 9.205 1.00 96.12 216 THR A O 1
ATOM 1689 N N . ILE A 1 217 ? -2.257 -5.298 9.060 1.00 96.12 217 ILE A N 1
ATOM 1690 C CA . ILE A 1 217 ? -1.167 -5.942 8.329 1.00 96.12 217 ILE A CA 1
ATOM 1691 C C . ILE A 1 217 ? -1.707 -6.333 6.960 1.00 96.12 217 ILE A C 1
ATOM 1693 O O . ILE A 1 217 ? -2.591 -7.178 6.863 1.00 96.12 217 ILE A O 1
ATOM 1697 N N . GLN A 1 218 ? -1.168 -5.748 5.897 1.00 96.38 218 GLN A N 1
ATOM 1698 C CA . GLN A 1 218 ? -1.565 -6.061 4.524 1.00 96.38 218 GLN A CA 1
ATOM 1699 C C . GLN A 1 218 ? -0.450 -6.814 3.816 1.00 96.38 218 GLN A C 1
ATOM 1701 O O . GLN A 1 218 ? 0.729 -6.494 3.986 1.00 96.38 218 GLN A O 1
ATOM 1706 N N . LEU A 1 219 ? -0.821 -7.776 2.978 1.00 95.38 219 LEU A N 1
ATOM 1707 C CA . LEU A 1 219 ? 0.105 -8.419 2.058 1.00 95.38 219 LEU A CA 1
ATOM 1708 C C . LEU A 1 219 ? -0.078 -7.811 0.669 1.00 95.38 219 LEU A C 1
ATOM 1710 O O . LEU A 1 219 ? -1.158 -7.877 0.084 1.00 95.38 219 LEU A O 1
ATOM 1714 N N . VAL A 1 220 ? 0.989 -7.221 0.140 1.00 92.38 220 VAL A N 1
ATOM 1715 C CA . VAL A 1 220 ? 0.992 -6.549 -1.160 1.00 92.38 220 VAL A CA 1
ATOM 1716 C C . VAL A 1 220 ? 1.977 -7.240 -2.091 1.00 92.38 220 VAL A C 1
ATOM 1718 O O . VAL A 1 220 ? 3.123 -7.493 -1.724 1.00 92.38 220 VAL A O 1
ATOM 1721 N N . GLU A 1 221 ? 1.541 -7.511 -3.313 1.00 89.25 221 GLU A N 1
ATOM 1722 C CA . GLU A 1 221 ? 2.382 -7.898 -4.437 1.00 89.25 221 GLU A CA 1
ATOM 1723 C C . GLU A 1 221 ? 2.637 -6.672 -5.324 1.00 89.25 221 GLU A C 1
ATOM 1725 O O . GLU A 1 221 ? 1.697 -6.028 -5.786 1.00 89.25 221 GLU A O 1
ATOM 1730 N N . THR A 1 222 ? 3.901 -6.364 -5.608 1.00 84.50 222 THR A N 1
ATOM 1731 C CA . THR A 1 222 ? 4.274 -5.472 -6.716 1.00 84.50 222 THR A CA 1
ATOM 1732 C C . THR A 1 222 ? 4.981 -6.274 -7.802 1.00 84.50 222 THR A C 1
ATOM 1734 O O . THR A 1 222 ? 5.721 -7.221 -7.502 1.00 84.50 222 THR A O 1
ATOM 1737 N N . ARG A 1 223 ? 4.741 -5.946 -9.080 1.00 75.62 223 ARG A N 1
ATOM 1738 C CA . ARG A 1 223 ? 5.395 -6.632 -10.204 1.00 75.62 223 ARG A CA 1
ATOM 1739 C C . ARG A 1 223 ? 6.305 -5.688 -10.966 1.00 75.62 223 ARG A C 1
ATOM 1741 O O . ARG A 1 223 ? 5.851 -4.789 -11.661 1.00 75.62 223 ARG A O 1
ATOM 1748 N N . CYS A 1 224 ? 7.604 -5.953 -10.892 1.00 63.62 224 CYS A N 1
ATOM 1749 C CA . CYS A 1 224 ? 8.592 -5.267 -11.716 1.00 63.62 224 CYS A CA 1
ATOM 1750 C C . CYS A 1 224 ? 8.723 -6.025 -13.046 1.00 63.62 224 CYS A C 1
ATOM 1752 O O . CYS A 1 224 ? 9.527 -6.953 -13.174 1.00 63.62 224 CYS A O 1
ATOM 1754 N N . GLY A 1 225 ? 7.890 -5.664 -14.024 1.00 59.25 225 GLY A N 1
ATOM 1755 C CA . GLY A 1 225 ? 7.777 -6.375 -15.301 1.00 59.25 225 GLY A CA 1
ATOM 1756 C C . GLY A 1 225 ? 7.070 -7.737 -15.187 1.00 59.25 225 GLY A C 1
ATOM 1757 O O . GLY A 1 225 ? 6.470 -8.075 -14.169 1.00 59.25 225 GLY A O 1
ATOM 1758 N N . ARG A 1 226 ? 7.126 -8.553 -16.251 1.00 56.47 226 ARG A N 1
ATOM 1759 C CA . ARG A 1 226 ? 6.339 -9.805 -16.350 1.00 56.47 226 ARG A CA 1
ATOM 1760 C C . ARG A 1 226 ? 6.769 -10.945 -15.414 1.00 56.47 226 ARG A C 1
ATOM 1762 O O . ARG A 1 226 ? 5.967 -11.846 -15.191 1.00 56.47 226 ARG A O 1
ATOM 1769 N N . ALA A 1 227 ? 8.002 -10.949 -14.904 1.00 57.66 227 ALA A N 1
ATOM 1770 C CA . ALA A 1 227 ? 8.573 -12.127 -14.235 1.00 57.66 227 ALA A CA 1
ATOM 1771 C C . ALA A 1 227 ? 8.827 -11.959 -12.729 1.00 57.66 227 ALA A C 1
ATOM 1773 O O . ALA A 1 227 ? 8.826 -12.955 -12.008 1.00 57.66 227 ALA A O 1
ATOM 1774 N N . ILE A 1 228 ? 9.044 -10.737 -12.235 1.00 67.94 228 ILE A N 1
ATOM 1775 C CA . ILE A 1 228 ? 9.495 -10.528 -10.854 1.00 67.94 228 ILE A CA 1
ATOM 1776 C C . ILE A 1 228 ? 8.330 -10.052 -10.001 1.00 67.94 228 ILE A C 1
ATOM 1778 O O . ILE A 1 228 ? 7.867 -8.921 -10.137 1.00 67.94 228 ILE A O 1
ATOM 1782 N N . ARG A 1 229 ? 7.890 -10.927 -9.098 1.00 77.75 229 ARG A N 1
ATOM 1783 C CA . ARG A 1 229 ? 6.895 -10.633 -8.065 1.00 77.75 229 ARG A CA 1
ATOM 1784 C C . ARG A 1 229 ? 7.618 -10.319 -6.765 1.00 77.75 229 ARG A C 1
ATOM 1786 O O . ARG A 1 229 ? 8.461 -11.101 -6.329 1.00 77.75 229 ARG A O 1
ATOM 1793 N N . ARG A 1 230 ? 7.289 -9.192 -6.143 1.00 81.75 230 ARG A N 1
ATOM 1794 C CA . ARG A 1 230 ? 7.780 -8.829 -4.812 1.00 81.75 230 ARG A CA 1
ATOM 1795 C C . ARG A 1 230 ? 6.610 -8.811 -3.849 1.00 81.75 230 ARG A C 1
ATOM 1797 O O . ARG A 1 230 ? 5.692 -8.017 -4.015 1.00 81.75 230 ARG A O 1
ATOM 1804 N N . LEU A 1 231 ? 6.666 -9.680 -2.846 1.00 88.12 231 LEU A N 1
ATOM 1805 C CA . LEU A 1 231 ? 5.720 -9.677 -1.737 1.00 88.12 231 LEU A CA 1
ATOM 1806 C C . LEU A 1 231 ? 6.250 -8.775 -0.628 1.00 88.12 231 LEU A C 1
ATOM 1808 O O . LEU A 1 231 ? 7.415 -8.871 -0.241 1.00 88.12 231 LEU A O 1
ATOM 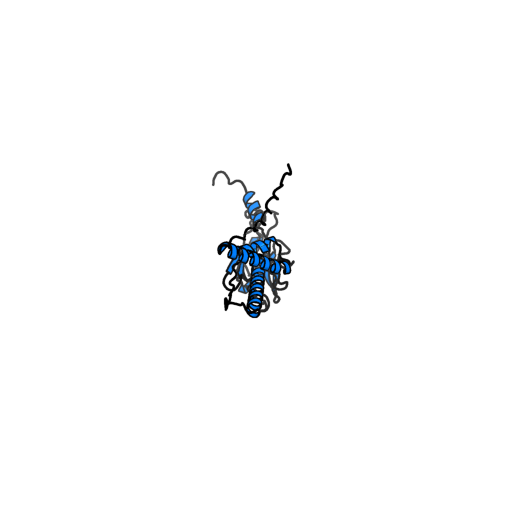1812 N N . ARG A 1 232 ? 5.396 -7.888 -0.130 1.00 88.62 232 ARG A N 1
ATOM 1813 C CA . ARG A 1 232 ? 5.726 -6.922 0.915 1.00 88.62 232 ARG A CA 1
ATOM 1814 C C . ARG A 1 232 ? 4.608 -6.891 1.945 1.00 88.62 232 ARG A C 1
ATOM 1816 O O . ARG A 1 232 ? 3.434 -6.859 1.587 1.00 88.62 232 ARG A O 1
ATOM 1823 N N . ALA A 1 233 ? 4.984 -6.879 3.219 1.00 91.81 233 ALA A N 1
ATOM 1824 C CA . ALA A 1 233 ? 4.057 -6.596 4.303 1.00 91.81 233 ALA A CA 1
ATOM 1825 C C . ALA A 1 233 ? 3.949 -5.078 4.492 1.00 91.81 233 ALA A C 1
ATOM 1827 O O . ALA A 1 233 ? 4.969 -4.388 4.597 1.00 91.81 233 ALA A O 1
ATOM 1828 N N . ASN A 1 234 ? 2.724 -4.567 4.529 1.00 93.25 234 ASN A N 1
ATOM 1829 C CA . ASN A 1 234 ? 2.419 -3.186 4.869 1.00 93.25 234 ASN A CA 1
ATOM 1830 C C . ASN A 1 234 ? 1.795 -3.133 6.261 1.00 93.25 234 ASN A C 1
ATOM 1832 O O . ASN A 1 234 ? 0.862 -3.882 6.537 1.00 93.25 234 ASN A O 1
ATOM 1836 N N . LEU A 1 235 ? 2.293 -2.246 7.114 1.00 93.44 235 LEU A N 1
ATOM 1837 C CA . LEU A 1 235 ? 1.743 -2.004 8.446 1.00 93.44 235 LEU A CA 1
ATOM 1838 C C . LEU A 1 235 ? 1.023 -0.658 8.440 1.00 93.44 235 LEU A C 1
ATOM 1840 O O . LEU A 1 235 ? 1.622 0.334 8.029 1.00 93.44 235 LEU A O 1
ATOM 1844 N N . LEU A 1 236 ? -0.229 -0.626 8.894 1.00 93.38 236 LEU A N 1
ATOM 1845 C CA . LEU A 1 236 ? -1.012 0.595 9.108 1.00 93.38 236 LEU A CA 1
ATOM 1846 C C . LEU A 1 236 ? -1.426 0.701 10.582 1.00 93.38 236 LEU A C 1
ATOM 1848 O O . LEU A 1 236 ? -1.581 -0.313 11.264 1.00 93.38 236 LEU A O 1
ATOM 1852 N N . GLY A 1 237 ? -1.623 1.929 11.061 1.00 89.38 237 GLY A N 1
ATOM 1853 C CA . GLY A 1 237 ? -2.009 2.231 12.445 1.00 89.38 237 GLY A CA 1
ATOM 1854 C C . GLY A 1 237 ? -0.815 2.372 13.394 1.00 89.38 237 GLY A C 1
ATOM 1855 O O . GLY A 1 237 ? -0.727 3.362 14.121 1.00 89.38 237 GLY A O 1
ATOM 1856 N N . LEU A 1 238 ? 0.137 1.436 13.333 1.00 88.00 238 LEU A N 1
ATOM 1857 C CA . LEU A 1 238 ? 1.426 1.519 14.027 1.00 88.00 238 LEU A CA 1
ATOM 1858 C C . LEU A 1 238 ? 2.587 1.371 13.051 1.00 88.00 238 LEU A C 1
ATOM 1860 O O . LEU A 1 238 ? 2.594 0.503 12.176 1.00 88.00 238 LEU A O 1
ATOM 1864 N N . THR A 1 239 ? 3.610 2.190 13.250 1.00 85.38 239 THR A N 1
ATOM 1865 C CA . THR A 1 239 ? 4.895 2.041 12.574 1.00 85.38 239 THR A CA 1
ATOM 1866 C C . THR A 1 239 ? 5.737 0.954 13.240 1.00 85.38 239 THR A C 1
ATOM 1868 O O . THR A 1 239 ? 5.613 0.668 14.431 1.00 85.38 239 THR A O 1
ATOM 1871 N N . SER A 1 240 ? 6.662 0.362 12.477 1.00 82.44 240 SER A N 1
ATOM 1872 C CA . SER A 1 240 ? 7.631 -0.589 13.039 1.00 82.44 240 SER A CA 1
ATOM 1873 C C . SER A 1 240 ? 8.483 0.040 14.144 1.00 82.44 240 SER A C 1
ATOM 1875 O O . SER A 1 240 ? 8.893 -0.674 15.051 1.00 82.44 240 SER A O 1
ATOM 1877 N N . THR A 1 241 ? 8.757 1.344 14.061 1.00 84.00 241 THR A N 1
ATOM 1878 C CA . THR A 1 241 ? 9.514 2.079 15.078 1.00 84.00 241 THR A CA 1
ATOM 1879 C C . THR A 1 241 ? 8.700 2.228 16.357 1.00 84.00 241 THR A C 1
ATOM 1881 O O . THR A 1 241 ? 9.200 1.860 17.407 1.00 84.00 241 THR A O 1
ATOM 1884 N N . GLU A 1 242 ? 7.426 2.636 16.277 1.00 85.50 242 GLU A N 1
ATOM 1885 C CA . GLU A 1 242 ? 6.539 2.695 17.454 1.00 85.50 242 GLU A CA 1
ATOM 1886 C C . GLU A 1 242 ? 6.453 1.326 18.153 1.00 85.50 242 GLU A C 1
ATOM 1888 O O . GLU A 1 242 ? 6.578 1.246 19.371 1.00 85.50 242 GLU A O 1
ATOM 1893 N N . ILE A 1 243 ? 6.316 0.233 17.394 1.00 84.94 243 ILE A N 1
ATOM 1894 C CA . ILE A 1 243 ? 6.300 -1.126 17.962 1.00 84.94 243 ILE A CA 1
ATOM 1895 C C . ILE A 1 243 ? 7.631 -1.451 18.657 1.00 84.94 243 ILE A C 1
ATOM 1897 O O . ILE A 1 243 ? 7.632 -2.013 19.751 1.00 84.94 243 ILE A O 1
ATOM 1901 N N . GLN A 1 244 ? 8.765 -1.108 18.041 1.00 85.44 244 GLN A N 1
ATOM 1902 C CA . GLN A 1 244 ? 10.096 -1.350 18.607 1.00 85.44 244 GLN A CA 1
ATOM 1903 C C . GLN A 1 244 ? 10.363 -0.511 19.857 1.00 85.44 244 GLN A C 1
ATOM 1905 O O . GLN A 1 244 ? 10.884 -1.045 20.831 1.00 85.44 244 GLN A O 1
ATOM 1910 N N . ASP A 1 245 ? 9.983 0.764 19.856 1.00 84.94 245 ASP A N 1
ATOM 1911 C CA . ASP A 1 245 ? 10.158 1.675 20.987 1.00 84.94 245 ASP A CA 1
ATOM 1912 C C . ASP A 1 245 ? 9.347 1.201 22.195 1.00 84.94 245 ASP A C 1
ATOM 1914 O O . ASP A 1 245 ? 9.832 1.191 23.331 1.00 84.94 245 ASP A O 1
ATOM 1918 N N . VAL A 1 246 ? 8.122 0.735 21.952 1.00 83.44 246 VAL A N 1
ATOM 1919 C CA . VAL A 1 246 ? 7.278 0.154 22.996 1.00 83.44 246 VAL A CA 1
ATOM 1920 C C . VAL A 1 246 ? 7.856 -1.172 23.485 1.00 83.44 246 VAL A C 1
ATOM 1922 O O . VAL A 1 246 ? 7.958 -1.381 24.688 1.00 83.44 246 VAL A O 1
ATOM 1925 N N . ALA A 1 247 ? 8.319 -2.043 22.587 1.00 81.06 247 ALA A N 1
ATOM 1926 C CA . ALA A 1 247 ? 8.966 -3.296 22.975 1.00 81.06 247 ALA A CA 1
ATOM 1927 C C . ALA A 1 247 ? 10.276 -3.075 23.757 1.00 81.06 247 ALA A C 1
ATOM 1929 O O . ALA A 1 247 ? 10.612 -3.872 24.628 1.00 81.06 247 ALA A O 1
ATOM 1930 N N . ALA A 1 248 ? 11.011 -1.997 23.469 1.00 80.25 248 ALA A N 1
ATOM 1931 C CA . ALA A 1 248 ? 12.245 -1.634 24.163 1.00 80.25 248 ALA A CA 1
ATOM 1932 C C . ALA A 1 248 ? 11.997 -0.975 25.532 1.00 80.25 248 ALA A C 1
ATOM 1934 O O . ALA A 1 248 ? 12.836 -1.083 26.426 1.00 80.25 248 ALA A O 1
ATOM 1935 N N . SER A 1 249 ? 10.863 -0.287 25.698 1.00 75.38 249 SER A N 1
ATOM 1936 C CA . SER A 1 249 ? 10.455 0.369 26.951 1.00 75.38 249 SER A CA 1
ATOM 1937 C C . SER A 1 249 ? 9.566 -0.503 27.845 1.00 75.38 249 SER A C 1
ATOM 1939 O O . SER A 1 249 ? 9.458 -0.242 29.046 1.00 75.38 249 SER A O 1
ATOM 1941 N N . GLY A 1 250 ? 8.966 -1.557 27.290 1.00 59.81 250 GLY A N 1
ATOM 1942 C CA . GLY A 1 250 ? 8.188 -2.559 28.004 1.00 59.81 250 GLY A CA 1
ATOM 1943 C C . GLY A 1 250 ? 9.066 -3.369 28.952 1.00 59.81 250 GLY A C 1
ATOM 1944 O O . GLY A 1 250 ? 9.689 -4.331 28.531 1.00 59.81 250 GLY A O 1
ATOM 1945 N N . TYR A 1 251 ? 9.105 -2.928 30.214 1.00 55.09 251 TYR A N 1
ATOM 1946 C CA . TYR A 1 251 ? 9.540 -3.607 31.442 1.00 55.09 251 TYR A CA 1
ATOM 1947 C C . TYR A 1 251 ? 10.718 -4.597 31.347 1.00 55.09 251 TYR A C 1
ATOM 1949 O O . TYR A 1 251 ? 10.662 -5.642 30.705 1.00 55.09 251 TYR A O 1
ATOM 1957 N N . ALA A 1 252 ? 11.756 -4.325 32.151 1.00 48.31 252 ALA A N 1
ATOM 1958 C CA . ALA A 1 252 ? 12.751 -5.315 32.549 1.00 48.31 252 ALA A CA 1
ATOM 1959 C C . ALA A 1 252 ? 12.059 -6.645 32.877 1.00 48.31 252 ALA A C 1
ATOM 1961 O O . ALA A 1 252 ? 11.222 -6.691 33.784 1.00 48.31 252 ALA A O 1
ATOM 1962 N N . ARG A 1 253 ? 12.401 -7.706 32.132 1.00 49.59 253 ARG A N 1
ATOM 1963 C CA . ARG A 1 253 ? 11.991 -9.072 32.466 1.00 49.59 253 ARG A CA 1
ATOM 1964 C C . ARG A 1 253 ? 12.278 -9.275 33.948 1.00 49.59 253 ARG A C 1
ATOM 1966 O O . ARG A 1 253 ? 13.403 -9.040 34.399 1.00 49.59 253 ARG A O 1
ATOM 1973 N N . GLY A 1 254 ? 11.249 -9.624 34.718 1.00 46.84 254 GLY A N 1
ATOM 1974 C CA . GLY A 1 254 ? 11.448 -9.999 36.111 1.00 46.84 254 GLY A CA 1
ATOM 1975 C C . GLY A 1 254 ? 12.494 -11.118 36.178 1.00 46.84 254 GLY A C 1
ATOM 1976 O O . GLY A 1 254 ? 12.602 -11.890 35.227 1.00 46.84 254 GLY A O 1
ATOM 1977 N N . PRO A 1 255 ? 13.270 -11.236 37.267 1.00 43.56 255 PRO A N 1
ATOM 1978 C CA . PRO A 1 255 ? 14.392 -12.177 37.375 1.00 43.56 255 PRO A CA 1
ATOM 1979 C C . PRO A 1 255 ? 13.979 -13.669 37.416 1.00 43.56 255 PRO A C 1
ATOM 1981 O O . PRO A 1 255 ? 14.708 -14.489 37.965 1.00 43.56 255 PRO A O 1
ATOM 1984 N N . ALA A 1 256 ? 12.810 -14.025 36.880 1.00 44.84 256 ALA A N 1
ATOM 1985 C CA . ALA A 1 256 ? 12.229 -15.362 36.891 1.00 44.84 256 ALA A CA 1
ATOM 1986 C C . ALA A 1 256 ? 11.834 -15.893 35.492 1.00 44.84 256 ALA A C 1
ATOM 1988 O O . ALA A 1 256 ? 11.148 -16.911 35.429 1.00 44.84 256 ALA A O 1
ATOM 1989 N N . GLU A 1 257 ? 12.270 -15.250 34.400 1.00 39.94 257 GLU A N 1
ATOM 1990 C CA . GLU A 1 257 ? 12.276 -15.833 33.040 1.00 39.94 257 GLU A CA 1
ATOM 1991 C C . GLU A 1 257 ? 13.689 -16.209 32.584 1.00 39.94 257 GLU A C 1
ATOM 1993 O O . GLU A 1 257 ? 14.616 -15.390 32.788 1.00 39.94 257 GLU A O 1
#

Secondary structure (DSSP, 8-state):
----PPPPPPPPP-PPPPPPPPPHHHHHHHHHHHHHHHHHHHHHTTT--HHHHHHHHHT----------SSS--HHHHHHHHHHHHHHHHHHHHHHHS--TT---BTTTTBSSSTTSS-SSTTEEEEEE-TTS-EEEEEHHHHHHHTT-TTGGGGGSSSPPPEEEEEEHHHHTTT--TTTTTT-SS-EEEEEEEEEEEETT---SS--SS-EEEEEEEEEEEEETTTEEEEEEEEESS-HHHHHHHHHHS----TT-

Foldseek 3Di:
DDDDDDDDDDDDDDDDDDDDDDDPVRVVVVVLVVLLVLLVVLVVVVPDDPVLSVVLSVPADDDADQDPDDPDDPPVSVVVRSVSSSVLSVLSSLLSQQDDAQFDRALLVSHGDDPQGADPDQQKDFQAAELSRGTDIDGVLVVCVVVVPPPSVLCPDQQRDKDKDKFAQCRRHPNHHCSGQVPRLSKGWGIKMKIDQAFLLNPRGGDDPGHGGTWMWTWMWGHSPDPDTDIDIHIHSDDPVSVVVSVVVPDDDDPPD

pLDDT: mean 80.14, std 13.61, range [39.94, 97.44]

Sequence (257 aa):
MADTQTPAPRRAPRRKPQPRPQTINERAERALRELRTIAREIGAGQDIDPRELDDALGELTLPVTVELGGDSLPRENVEKLATDLRSRVDEMLKAAVAFRRGHVYCFFCDRPDCSHTQPTQRDETFAGYTPTGRPTWTTFTNLCLEHAVDRVDLLYADRPEIIAITQPDSALKEGMLPGFGGDSLAYNMLGQVVAGLIPLNLDVERRSDVPRVALTIQLVETRCGRAIRRLRANLLGLTSTEIQDVAASGYARGPAE

Radius of gyration: 29.99 Å; chains: 1; bounding box: 112×47×76 Å